Protein AF-A0A7S2WQQ3-F1 (afdb_monomer)

Nearest PDB structures (foldseek):
  1abr-assembly1_B  TM=3.380E-01  e=8.411E-01  unclassified
  1hwo-assembly1_B  TM=2.299E-01  e=4.901E-01  Sambucus ebulus
  5n0c-assembly2_B  TM=2.151E-01  e=8.411E-01  Clostridium tetani

Mean predicted aligned error: 11.72 Å

Solvent-accessible surface area (backbone atoms only — not compa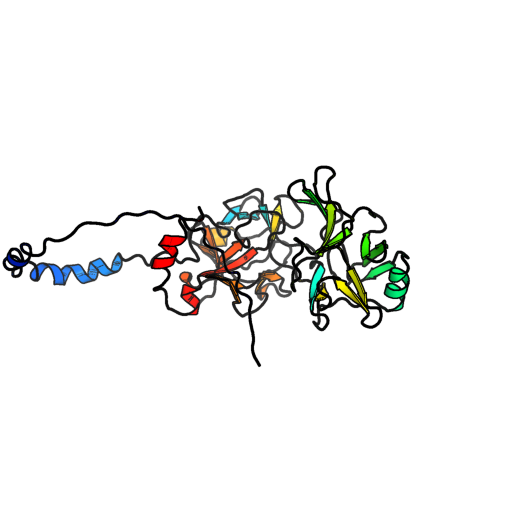rable to full-atom values): 20800 Å² total; per-residue 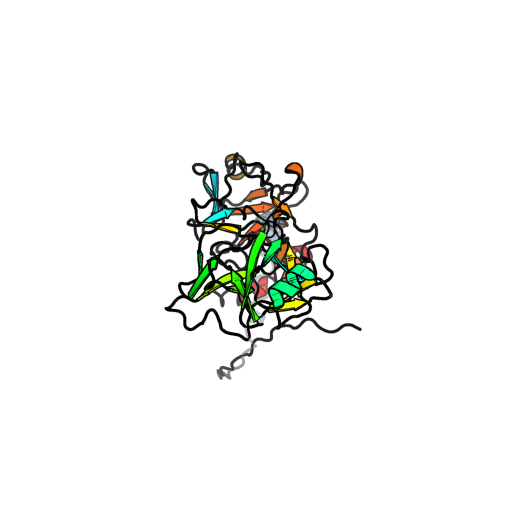(Å²): 137,93,84,81,87,86,75,87,78,80,84,83,80,88,77,90,78,93,81,83,88,88,86,86,85,96,84,69,75,87,74,74,74,83,81,72,69,90,78,56,68,82,63,53,76,75,50,55,77,64,63,66,80,67,67,72,75,77,74,47,77,58,70,54,86,94,53,37,36,36,43,41,78,39,76,88,79,23,35,45,21,40,63,91,47,65,66,29,21,41,18,35,61,95,42,24,30,22,15,31,23,47,69,84,44,93,48,42,51,70,49,57,51,65,58,49,54,42,21,72,75,46,39,72,33,77,39,71,38,34,27,59,62,50,94,56,77,44,76,48,91,77,36,31,38,32,30,52,29,10,24,40,80,87,29,56,39,50,32,22,34,45,93,81,31,33,44,20,39,64,94,45,67,72,29,33,43,28,31,55,94,58,51,93,47,72,74,36,45,39,27,32,33,26,42,33,94,82,26,98,57,62,59,95,50,81,93,48,47,37,31,42,41,77,40,60,86,82,17,35,44,22,40,63,92,46,67,69,32,20,43,15,45,48,65,37,36,39,17,30,22,48,65,93,45,89,40,40,43,38,37,75,68,57,64,41,26,77,71,60,34,74,40,62,45,41,33,74,85,61,56,14,36,21,67,65,48,100,60,75,45,78,58,90,67,32,31,34,29,52,36,15,61,37,99,49,57,87,65,17,37,35,29,25,42,41,92,89,31,34,43,28,48,56,50,98,92,53,62,74,87,72,32,35,25,47,26,33,56,93,52,52,94,48,75,67,37,45,34,27,34,32,21,41,38,48,70,80,74,75,61,58,81,58,56,76,56,50,70,71,58,55,85,74,75,120

Secondary structure (DSSP, 8-state):
--------PPPPPP------------SSGGGSTTSSSSSSHHHHHHHHHHHTS--PPPP-GGG-SSSTT-EEEETTTTEEEETT-TTEEEE--SSPPEEEEETTSTTB----HHHHHHHTTT--EEEET-EES-S--EEETTTEEEE-EE--TT-EEEEEEETTTEEEESTTTT-EEEEGGG--STT-BEEEEEE-TT-SS-SS--SSTT-EEEETTTTEEEETT-TTEEEEE-----EEEETTSTTBPP-S-HHHHHTT--EE-B-TT--BEEESSSSPEEETTEEEE-EEE-SSGGGSPEEEEETTTEEEEP-TTS-GGG--EEEEGGG---TT-BEEEEEETHHHHS--TTHHHHTTTGGG--

Foldseek 3Di:
DDDDDDDDDDDDDDDDDDDDDDDDDPDDPVPPPPPPPPPPVVVPPPCVVVVVVPPDDDAFPLPDPDFQFFWDQDPVQLFIAHPVDRLWTKFKQPAFFKWKDFLPDPFAFFAALVQLVCLQVFHWGKGAQKAFSDPDWDDDPLFKTWTTMHRDRGHIFGWHCPPSFWIAGPVGRQWTWFFVVQDPDTQTGIITMHTHPPHPDGRPDPPTRGGWHQDSVSRFIAHPVCRRITIGTGFMFMWIARPPDPRGFGHPPVVCQVVQHKDFQAGPVGWAKAFPDPDWDDDVQKTWTTIGTDPDSVRHFIWHNPPSTWTWGDDPPDDRSLTFTWGFPVRDPDGGGGTTGMGGNCNVPVNCPCVVVVVVVVVVVD

Radius of gyration: 27.32 Å; Cα contacts (8 Å, |Δi|>4): 737; chains: 1; bounding box: 52×56×95 Å

Structure (mmCIF, N/CA/C/O backbone):
data_AF-A0A7S2WQQ3-F1
#
_entry.id   AF-A0A7S2WQQ3-F1
#
loop_
_atom_site.group_PDB
_atom_site.id
_atom_site.type_symbol
_atom_site.label_atom_id
_atom_site.label_alt_id
_atom_site.label_comp_id
_atom_site.label_asym_id
_atom_site.label_entity_id
_atom_site.label_seq_id
_atom_site.pdbx_PDB_ins_code
_atom_site.Cartn_x
_atom_site.Cartn_y
_atom_site.Cartn_z
_atom_site.occupancy
_atom_site.B_iso_or_equiv
_atom_site.auth_seq_id
_atom_site.auth_comp_id
_atom_site.auth_asym_id
_atom_site.auth_atom_id
_atom_site.pdbx_PDB_model_num
ATOM 1 N N . MET A 1 1 ? -0.313 -34.569 -3.839 1.00 30.14 1 MET A N 1
ATOM 2 C CA . MET A 1 1 ? 0.563 -34.947 -2.707 1.00 30.14 1 MET A CA 1
ATOM 3 C C . MET A 1 1 ? 1.011 -33.659 -2.049 1.00 30.14 1 MET A C 1
ATOM 5 O O . MET A 1 1 ? 1.281 -32.717 -2.781 1.00 30.14 1 MET A O 1
ATOM 9 N N . ALA A 1 2 ? 0.976 -33.588 -0.720 1.00 30.91 2 ALA A N 1
ATOM 10 C CA . ALA A 1 2 ? 1.282 -32.372 0.031 1.00 30.91 2 ALA A CA 1
ATOM 11 C C . ALA A 1 2 ? 2.739 -32.376 0.508 1.00 30.91 2 ALA A C 1
ATOM 13 O O . ALA A 1 2 ? 3.187 -33.406 0.996 1.00 30.91 2 ALA A O 1
ATOM 14 N N . THR A 1 3 ? 3.406 -31.228 0.377 1.00 27.34 3 THR A N 1
ATOM 15 C CA . THR A 1 3 ? 4.680 -30.797 0.994 1.00 27.34 3 THR A CA 1
ATOM 16 C C . THR A 1 3 ? 4.941 -29.373 0.486 1.00 27.34 3 THR A C 1
ATOM 18 O O . THR A 1 3 ? 4.696 -29.122 -0.691 1.00 27.34 3 THR A O 1
ATOM 21 N N . GLU A 1 4 ? 5.457 -28.405 1.234 1.00 25.58 4 GLU A N 1
ATOM 22 C CA . GLU A 1 4 ? 5.664 -28.259 2.681 1.00 25.58 4 GLU A CA 1
ATOM 23 C C . GLU A 1 4 ? 5.873 -26.749 2.918 1.00 25.58 4 GLU A C 1
ATOM 25 O O . GLU A 1 4 ? 6.519 -26.090 2.101 1.00 25.58 4 GLU A O 1
ATOM 30 N N . ILE A 1 5 ? 5.308 -26.170 3.981 1.00 28.22 5 ILE A N 1
ATOM 31 C CA . ILE A 1 5 ? 5.483 -24.735 4.266 1.00 28.22 5 ILE A CA 1
ATOM 32 C C . ILE A 1 5 ? 6.782 -24.569 5.058 1.00 28.22 5 ILE A C 1
ATOM 34 O O . ILE A 1 5 ? 6.904 -25.085 6.167 1.00 28.22 5 ILE A O 1
ATOM 38 N N . GLY A 1 6 ? 7.756 -23.865 4.477 1.00 24.58 6 GLY A N 1
ATOM 39 C CA . GLY A 1 6 ? 9.075 -23.672 5.077 1.00 24.58 6 GLY A CA 1
ATOM 40 C C . GLY A 1 6 ? 9.022 -22.832 6.353 1.00 24.58 6 GLY A C 1
ATOM 41 O O . GLY A 1 6 ? 8.867 -21.614 6.293 1.00 24.58 6 GLY A O 1
ATOM 42 N N . ALA A 1 7 ? 9.198 -23.480 7.504 1.00 24.91 7 ALA A N 1
ATOM 43 C CA . ALA A 1 7 ? 9.446 -22.806 8.772 1.00 24.91 7 ALA A CA 1
ATOM 44 C C . ALA A 1 7 ? 10.895 -22.291 8.836 1.00 24.91 7 ALA A C 1
ATOM 46 O O . ALA A 1 7 ? 11.835 -23.009 8.490 1.00 24.91 7 ALA A O 1
ATOM 47 N N . TYR A 1 8 ? 11.092 -21.069 9.335 1.00 29.25 8 TYR A N 1
ATOM 48 C CA . TYR A 1 8 ? 12.428 -20.550 9.628 1.00 29.25 8 TYR A CA 1
ATOM 49 C C . TYR A 1 8 ? 12.936 -21.113 10.959 1.00 29.25 8 TYR A C 1
ATOM 51 O O . TYR A 1 8 ? 12.463 -20.740 12.030 1.00 29.25 8 TYR A O 1
ATOM 59 N N . THR A 1 9 ? 13.935 -21.992 10.901 1.00 24.41 9 THR A N 1
ATOM 60 C CA . THR A 1 9 ? 14.669 -22.458 12.084 1.00 24.41 9 THR A CA 1
ATOM 61 C C . THR A 1 9 ? 15.697 -21.416 12.524 1.00 24.41 9 THR A C 1
ATOM 63 O O . THR A 1 9 ? 16.664 -21.163 11.803 1.00 24.41 9 THR A O 1
ATOM 66 N N . ALA A 1 10 ? 15.539 -20.858 13.724 1.00 26.78 10 ALA A N 1
ATOM 67 C CA . ALA A 1 10 ? 16.610 -20.113 14.383 1.00 26.78 10 ALA A CA 1
ATOM 68 C C . ALA A 1 10 ? 17.690 -21.079 14.905 1.00 26.78 10 ALA A C 1
ATOM 70 O O . ALA A 1 10 ? 17.377 -22.111 15.500 1.00 26.78 10 ALA A O 1
ATOM 71 N N . VAL A 1 11 ? 18.966 -20.745 14.691 1.00 24.47 11 VAL A N 1
ATOM 72 C CA . VAL A 1 11 ? 20.111 -21.534 15.174 1.00 24.47 11 VAL A CA 1
ATOM 73 C C . VAL A 1 11 ? 20.422 -21.143 16.625 1.00 24.47 11 VAL A C 1
ATOM 75 O O . VAL A 1 11 ? 20.749 -19.979 16.862 1.00 24.47 11 VAL A O 1
ATOM 78 N N . PRO A 1 12 ? 20.366 -22.065 17.606 1.00 28.12 12 PRO A N 1
ATOM 79 C CA . PRO A 1 12 ? 20.754 -21.757 18.975 1.00 28.12 12 PRO A CA 1
ATOM 80 C C . PRO A 1 12 ? 22.281 -21.769 19.131 1.00 28.12 12 PRO A C 1
ATOM 82 O O . PRO A 1 12 ? 22.947 -22.766 18.848 1.00 28.12 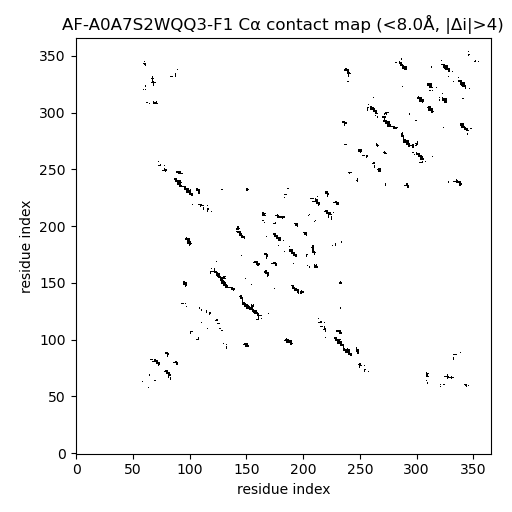12 PRO A O 1
ATOM 85 N N . ILE A 1 13 ? 22.833 -20.669 19.640 1.00 25.80 13 ILE A N 1
ATOM 86 C CA . ILE A 1 13 ? 24.211 -20.610 20.137 1.00 25.80 13 ILE A CA 1
ATOM 87 C C . ILE A 1 13 ? 24.235 -21.271 21.520 1.00 25.80 13 ILE A C 1
ATOM 89 O O . ILE A 1 13 ? 23.504 -20.856 22.418 1.00 25.80 13 ILE A O 1
ATOM 93 N N . GLN A 1 14 ? 25.070 -22.295 21.702 1.00 25.81 14 GLN A N 1
ATOM 94 C CA . GLN A 1 14 ? 25.294 -22.890 23.020 1.00 25.81 14 GLN A CA 1
ATOM 95 C C . GLN A 1 14 ? 26.138 -21.951 23.890 1.00 25.81 14 GLN A C 1
ATOM 97 O O . GLN A 1 14 ? 27.224 -21.535 23.490 1.00 25.81 14 GLN A O 1
ATOM 102 N N . ILE A 1 15 ? 25.663 -21.686 25.105 1.00 28.94 15 ILE A N 1
ATOM 103 C CA . ILE A 1 15 ? 26.485 -21.199 26.214 1.00 28.94 15 ILE A CA 1
ATOM 104 C C . ILE A 1 15 ? 26.361 -22.244 27.321 1.00 28.94 15 ILE A C 1
ATOM 106 O O . ILE A 1 15 ? 25.269 -22.490 27.831 1.00 28.94 15 ILE A O 1
ATOM 110 N N . GLU A 1 16 ? 27.474 -22.894 27.652 1.00 28.56 16 GLU A N 1
ATOM 111 C CA . GLU A 1 16 ? 27.553 -23.819 28.779 1.00 28.56 16 GLU A CA 1
ATOM 112 C C . GLU A 1 16 ? 27.548 -23.043 30.102 1.00 28.56 16 GLU A C 1
ATOM 114 O O . GLU A 1 16 ? 28.264 -22.054 30.262 1.00 28.56 16 GLU A O 1
ATOM 119 N N . SER A 1 17 ? 26.794 -23.534 31.086 1.00 30.52 17 SER A N 1
ATOM 120 C CA . SER A 1 17 ? 27.028 -23.201 32.491 1.00 30.52 17 SER A CA 1
ATOM 121 C C . SER A 1 17 ? 26.824 -24.442 33.358 1.00 30.52 17 SER A C 1
ATOM 123 O O . SER A 1 17 ? 25.691 -24.837 33.643 1.00 30.52 17 SER A O 1
ATOM 125 N N . ASP A 1 18 ? 27.933 -25.049 33.771 1.00 30.41 18 ASP A N 1
ATOM 126 C CA . ASP A 1 18 ? 27.962 -26.103 34.782 1.00 30.41 18 ASP A CA 1
ATOM 127 C C . ASP A 1 18 ? 27.480 -25.583 36.145 1.00 30.41 18 ASP A C 1
ATOM 129 O O . ASP A 1 18 ? 27.965 -24.561 36.633 1.00 30.41 18 ASP A O 1
ATOM 133 N N . ALA A 1 19 ? 26.597 -26.339 36.801 1.00 30.86 19 ALA A N 1
ATOM 134 C CA . ALA A 1 19 ? 26.388 -26.279 38.251 1.00 30.86 19 ALA A CA 1
ATOM 135 C C . ALA A 1 19 ? 25.715 -27.569 38.757 1.00 30.86 19 ALA A C 1
ATOM 137 O O . ALA A 1 19 ? 24.493 -27.667 38.876 1.00 30.86 19 ALA A O 1
ATOM 138 N N . SER A 1 20 ? 26.526 -28.584 39.054 1.00 31.73 20 SER A N 1
ATOM 139 C CA . SER A 1 20 ? 26.100 -29.813 39.731 1.00 31.73 20 SER A CA 1
ATOM 140 C C . SER A 1 20 ? 26.147 -29.675 41.265 1.00 31.73 20 SER A C 1
ATOM 142 O O . SER A 1 20 ? 26.872 -28.838 41.797 1.00 31.73 20 SER A O 1
ATOM 144 N N . HIS A 1 21 ? 25.425 -30.571 41.963 1.00 28.98 21 HIS A N 1
ATOM 145 C CA . HIS A 1 21 ? 25.338 -30.728 43.435 1.00 28.98 21 HIS A CA 1
ATOM 146 C C . HIS A 1 21 ? 24.426 -29.708 44.172 1.00 28.98 21 HIS A C 1
ATOM 148 O O . HIS A 1 21 ? 24.347 -28.549 43.796 1.00 28.98 21 HIS A O 1
ATOM 154 N N . LEU A 1 22 ? 23.666 -30.060 45.228 1.00 30.95 22 LEU A N 1
ATOM 155 C CA . LEU A 1 22 ? 23.774 -31.187 46.180 1.00 30.95 22 LEU A CA 1
ATOM 156 C C . LEU A 1 22 ? 22.399 -31.650 46.744 1.00 30.95 22 LEU A C 1
ATOM 158 O O . LEU A 1 22 ? 21.372 -31.009 46.548 1.00 30.95 22 LEU A O 1
ATOM 162 N N . ILE A 1 23 ? 22.406 -32.772 47.475 1.00 35.62 23 ILE A N 1
ATOM 163 C CA . ILE A 1 23 ? 21.254 -33.562 47.972 1.00 35.62 23 ILE A CA 1
ATOM 164 C C . ILE A 1 23 ? 21.628 -34.251 49.304 1.00 35.62 23 ILE A C 1
ATOM 166 O O . ILE A 1 23 ? 22.811 -34.459 49.552 1.00 35.62 23 ILE A O 1
ATOM 170 N N . GLU A 1 24 ? 20.731 -34.662 50.209 1.00 34.56 24 GLU A N 1
ATOM 171 C CA . GLU A 1 24 ? 19.251 -34.695 50.266 1.00 34.56 24 GLU A CA 1
ATOM 172 C C . GLU A 1 24 ? 18.834 -34.547 51.754 1.00 34.56 24 GLU A C 1
ATOM 174 O O . GLU A 1 24 ? 19.615 -34.959 52.616 1.00 34.56 24 GLU A O 1
ATOM 179 N N . ASN A 1 25 ? 17.632 -34.048 52.104 1.00 33.00 25 ASN A N 1
ATOM 180 C CA . ASN A 1 25 ? 17.098 -34.305 53.459 1.00 33.00 25 ASN A CA 1
ATOM 181 C C . ASN A 1 25 ? 15.557 -34.346 53.604 1.00 33.00 25 ASN A C 1
ATOM 183 O O . ASN A 1 25 ? 14.934 -33.518 54.280 1.00 33.00 25 ASN A O 1
ATOM 187 N N . LYS A 1 26 ? 14.917 -35.390 53.068 1.00 48.00 26 LYS A N 1
ATOM 188 C CA . LYS A 1 26 ? 13.566 -35.811 53.470 1.00 48.00 26 LYS A CA 1
ATOM 189 C C . LYS A 1 26 ? 13.597 -36.642 54.760 1.00 48.00 26 LYS A C 1
ATOM 191 O O . LYS A 1 26 ? 13.801 -37.852 54.680 1.00 48.00 26 LYS A O 1
ATOM 196 N N . LYS A 1 27 ? 13.283 -36.034 55.920 1.00 41.22 27 LYS A N 1
ATOM 197 C CA . LYS A 1 27 ? 12.624 -36.659 57.112 1.00 41.22 27 LYS A CA 1
ATOM 198 C C . LYS A 1 27 ? 12.482 -35.667 58.287 1.00 41.22 27 LYS A C 1
ATOM 200 O O . LYS A 1 27 ? 13.194 -35.758 59.278 1.00 41.22 27 LYS A O 1
ATOM 205 N N . SER A 1 28 ? 11.522 -34.737 58.212 1.00 44.31 28 SER A N 1
ATOM 206 C CA . SER A 1 28 ? 11.105 -33.946 59.397 1.00 44.31 28 SER A CA 1
ATOM 207 C C . SER A 1 28 ? 9.681 -33.368 59.301 1.00 44.31 28 SER A C 1
ATOM 209 O O . SER A 1 28 ? 8.909 -33.427 60.255 1.00 44.31 28 SER A O 1
ATOM 211 N N . VAL A 1 29 ? 9.271 -32.903 58.115 1.00 41.62 29 VAL A N 1
ATOM 212 C CA . VAL A 1 29 ? 8.024 -32.127 57.914 1.00 41.62 29 VAL A CA 1
ATOM 213 C C . VAL A 1 29 ? 6.726 -32.901 58.229 1.00 41.62 29 VAL A C 1
ATOM 215 O O . VAL A 1 29 ? 5.715 -32.306 58.593 1.00 41.62 29 VAL A O 1
ATOM 218 N N . TRP A 1 30 ? 6.736 -34.237 58.168 1.00 37.09 30 TRP A N 1
ATOM 219 C CA . TRP A 1 30 ? 5.520 -35.065 58.272 1.00 37.09 30 TRP A CA 1
ATOM 220 C C . TRP A 1 30 ? 4.887 -35.178 59.674 1.00 37.09 30 TRP A C 1
ATOM 222 O O . TRP A 1 30 ? 3.860 -35.834 59.818 1.00 37.09 30 TRP A O 1
ATOM 232 N N . ARG A 1 31 ? 5.469 -34.564 60.716 1.00 39.44 31 ARG A N 1
ATOM 233 C CA . ARG A 1 31 ? 4.920 -34.599 62.091 1.00 39.44 31 ARG A CA 1
ATOM 234 C C . ARG A 1 31 ? 4.308 -33.287 62.590 1.00 39.44 31 ARG A C 1
ATOM 236 O O . ARG A 1 31 ? 3.720 -33.294 63.665 1.00 39.44 31 ARG A O 1
ATOM 243 N N . LEU A 1 32 ? 4.371 -32.197 61.818 1.00 38.62 32 LEU A N 1
ATOM 244 C CA . LEU A 1 32 ? 3.747 -30.916 62.198 1.00 38.62 32 LEU A CA 1
ATOM 245 C C . LEU A 1 32 ? 2.322 -30.724 61.633 1.00 38.62 32 LEU A C 1
ATOM 247 O O . LEU A 1 32 ? 1.616 -29.805 62.034 1.00 38.62 32 LEU A O 1
ATOM 251 N N . LEU A 1 33 ? 1.886 -31.589 60.712 1.00 38.25 33 LEU A N 1
ATOM 252 C CA . LEU A 1 33 ? 0.685 -31.387 59.884 1.00 38.25 33 LEU A CA 1
ATOM 253 C C . LEU A 1 33 ? -0.623 -31.988 60.447 1.00 38.25 33 LEU A C 1
ATOM 255 O O . LEU A 1 33 ? -1.674 -31.808 59.844 1.00 38.25 33 LEU A O 1
ATOM 259 N N . MET A 1 34 ? -0.592 -32.682 61.593 1.00 43.22 34 MET A N 1
ATOM 260 C CA . MET A 1 34 ? -1.763 -33.407 62.134 1.00 43.22 34 MET A CA 1
ATOM 261 C C . MET A 1 34 ? -2.535 -32.716 63.275 1.00 43.22 34 MET A C 1
ATOM 263 O O . MET A 1 34 ? -3.517 -33.281 63.748 1.00 43.22 34 MET A O 1
ATOM 267 N N . PHE A 1 35 ? -2.165 -31.501 63.700 1.00 41.72 35 PHE A N 1
ATOM 268 C CA . PHE A 1 35 ? -2.822 -30.819 64.837 1.00 41.72 35 PHE A CA 1
ATOM 269 C C . PHE A 1 35 ? -3.527 -29.487 64.505 1.00 41.72 35 PHE A C 1
ATOM 271 O O . PHE A 1 35 ? -3.957 -28.785 65.414 1.00 41.72 35 PHE A O 1
ATOM 278 N N . LEU A 1 36 ? -3.712 -29.150 63.221 1.00 40.25 36 LEU A N 1
ATOM 279 C CA . LEU A 1 36 ? -4.356 -27.895 62.773 1.00 40.25 36 LEU A CA 1
ATOM 280 C C . LEU A 1 36 ? -5.622 -28.086 61.909 1.00 40.25 36 LEU A C 1
ATOM 282 O O . LEU A 1 36 ? -6.055 -27.164 61.226 1.00 40.25 36 LEU A O 1
ATOM 286 N N . ILE A 1 37 ? -6.240 -29.271 61.932 1.00 46.25 37 ILE A N 1
ATOM 287 C CA . ILE A 1 37 ? -7.317 -29.634 60.987 1.00 46.25 37 ILE A CA 1
ATOM 288 C C . ILE A 1 37 ? -8.768 -29.373 61.478 1.00 46.25 37 ILE A C 1
ATOM 290 O O . ILE A 1 37 ? -9.597 -29.047 60.630 1.00 46.25 37 ILE A O 1
ATOM 294 N N . PRO A 1 38 ? -9.133 -29.400 62.782 1.00 39.19 38 PRO A N 1
ATOM 295 C CA . PRO A 1 38 ? -10.532 -29.159 63.184 1.00 39.19 38 PRO A CA 1
ATOM 296 C C . PRO A 1 38 ? -11.016 -27.696 63.112 1.00 39.19 38 PRO A C 1
ATOM 298 O O . PRO A 1 38 ? -12.219 -27.461 63.165 1.00 39.19 38 PRO A O 1
ATOM 301 N N . GLY A 1 39 ? -10.113 -26.708 63.044 1.00 40.66 39 GLY A N 1
ATOM 302 C CA . GLY A 1 39 ? -10.452 -25.290 63.273 1.00 40.66 39 GLY A CA 1
ATOM 303 C C . GLY A 1 39 ? -10.716 -24.423 62.033 1.00 40.66 39 GLY A C 1
ATOM 304 O O . GLY A 1 39 ? -11.210 -23.310 62.177 1.00 40.66 39 GLY A O 1
ATOM 305 N N . ILE A 1 40 ? -10.379 -24.891 60.826 1.00 44.31 40 ILE A N 1
ATOM 306 C CA . ILE A 1 40 ? -10.360 -24.053 59.602 1.00 44.31 40 ILE A CA 1
ATOM 307 C C . ILE A 1 40 ? -11.597 -24.274 58.703 1.00 44.31 40 ILE A C 1
ATOM 309 O O . ILE A 1 40 ? -11.905 -23.450 57.839 1.00 44.31 40 ILE A O 1
ATOM 313 N N . ILE A 1 41 ? -12.360 -25.345 58.940 1.00 43.72 41 ILE A N 1
ATOM 314 C CA . ILE A 1 41 ? -13.475 -25.774 58.075 1.00 43.72 41 ILE A CA 1
ATOM 315 C C . ILE A 1 41 ? -14.699 -24.837 58.175 1.00 43.72 41 ILE A C 1
ATOM 317 O O . ILE A 1 41 ? -15.438 -24.680 57.207 1.00 43.72 41 ILE A O 1
ATOM 321 N N . THR A 1 42 ? -14.907 -24.153 59.305 1.00 41.59 42 THR A N 1
ATOM 322 C CA . THR A 1 42 ? -16.095 -23.302 59.517 1.00 41.59 42 THR A CA 1
ATOM 323 C C . THR A 1 42 ? -16.001 -21.904 58.898 1.00 41.59 42 THR A C 1
ATOM 325 O O . THR A 1 42 ? -17.030 -21.259 58.725 1.00 41.59 42 THR A O 1
ATOM 328 N N . ILE A 1 43 ? -14.802 -21.424 58.543 1.00 42.72 43 ILE A N 1
ATOM 329 C CA . ILE A 1 43 ? -14.611 -20.096 57.918 1.00 42.72 43 ILE A CA 1
ATOM 330 C C . ILE A 1 43 ? -14.612 -20.192 56.381 1.00 42.72 43 ILE A C 1
ATOM 332 O O . ILE A 1 43 ? -14.975 -19.238 55.695 1.00 42.72 43 ILE A O 1
ATOM 336 N N . THR A 1 44 ? -14.272 -21.353 55.813 1.00 43.12 44 THR A N 1
ATOM 337 C CA . THR A 1 44 ? -14.116 -21.508 54.356 1.00 43.12 44 THR A CA 1
ATOM 338 C C . THR A 1 44 ? -15.436 -21.427 53.583 1.00 43.12 44 THR A C 1
ATOM 340 O O . THR A 1 44 ? -15.443 -20.951 52.454 1.00 43.12 44 THR A O 1
ATOM 343 N N . VAL A 1 45 ? -16.567 -21.839 54.167 1.00 44.78 45 VAL A N 1
ATOM 344 C CA . VAL A 1 45 ? -17.836 -21.985 53.420 1.00 44.78 45 VAL A CA 1
ATOM 345 C C . VAL A 1 45 ? -18.538 -20.646 53.126 1.00 44.78 45 VAL A C 1
ATOM 347 O O . VAL A 1 45 ? -19.277 -20.555 52.151 1.00 44.78 45 VAL A O 1
ATOM 350 N N . VAL A 1 46 ? -18.283 -19.586 53.905 1.00 43.47 46 VAL A N 1
ATOM 351 C CA . VAL A 1 46 ? -18.967 -18.281 53.739 1.00 43.47 46 VAL A CA 1
ATOM 352 C C . VAL A 1 46 ? -18.182 -17.300 52.850 1.00 43.47 46 VAL A C 1
ATOM 354 O O . VAL A 1 46 ? -18.780 -16.421 52.235 1.00 43.47 46 VAL A O 1
ATOM 357 N N . ALA A 1 47 ? -16.860 -17.459 52.714 1.00 40.62 47 ALA A N 1
ATOM 358 C CA . ALA A 1 47 ? -16.012 -16.540 51.938 1.00 40.62 47 ALA A CA 1
ATOM 359 C C . ALA A 1 47 ? -15.862 -16.902 50.442 1.00 40.62 47 ALA A C 1
ATOM 361 O O . ALA A 1 47 ? -15.544 -16.039 49.623 1.00 40.62 47 ALA A O 1
ATOM 362 N N . ILE A 1 48 ? -16.100 -18.163 50.060 1.00 44.44 48 ILE A N 1
ATOM 363 C CA . ILE A 1 48 ? -15.896 -18.649 48.681 1.00 44.44 48 ILE A CA 1
ATOM 364 C C . ILE A 1 48 ? -16.781 -17.952 47.618 1.00 44.44 48 ILE A C 1
ATOM 366 O O . ILE A 1 48 ? -16.265 -17.723 46.522 1.00 44.44 48 ILE A O 1
ATOM 370 N N . PRO A 1 49 ? -18.046 -17.550 47.879 1.00 41.91 49 PRO A N 1
ATOM 371 C CA . PRO A 1 49 ? -18.840 -16.812 46.890 1.00 41.91 49 PRO A CA 1
ATOM 372 C C . PRO A 1 49 ? -18.257 -15.434 46.541 1.00 41.91 49 PRO A C 1
ATOM 374 O O . PRO A 1 49 ? -18.342 -15.013 45.392 1.00 41.91 49 PRO A O 1
ATOM 377 N N . PHE A 1 50 ? -17.629 -14.752 47.506 1.00 41.09 50 PHE A N 1
ATOM 378 C CA . PHE A 1 50 ? -17.074 -13.406 47.314 1.00 41.09 50 PHE A CA 1
ATOM 379 C C . PHE A 1 50 ? -15.686 -13.406 46.660 1.00 41.09 50 PHE A C 1
ATOM 381 O O . PHE A 1 50 ? -15.367 -12.500 45.895 1.00 41.09 50 PHE A O 1
ATOM 388 N N . LEU A 1 51 ? -14.872 -14.443 46.880 1.00 39.69 51 LEU A N 1
ATOM 389 C CA . LEU A 1 51 ? -13.535 -14.543 46.275 1.00 39.69 51 LEU A CA 1
ATOM 390 C C . LEU A 1 51 ? -13.539 -14.907 44.778 1.00 39.69 51 LEU A C 1
ATOM 392 O O . LEU A 1 51 ? -12.500 -14.803 44.131 1.00 39.69 51 LEU A O 1
ATOM 396 N N . ARG A 1 52 ? -14.687 -15.286 44.197 1.00 38.75 52 ARG A N 1
ATOM 397 C CA . ARG A 1 52 ? -14.817 -15.520 42.745 1.00 38.75 52 ARG A CA 1
ATOM 398 C C . ARG A 1 52 ? -15.106 -14.266 41.913 1.00 38.75 52 ARG A C 1
ATOM 400 O O . ARG A 1 52 ? -14.952 -14.336 40.702 1.00 38.75 52 ARG A O 1
ATOM 407 N N . GLN A 1 53 ? -15.464 -13.134 42.525 1.00 37.59 53 GLN A N 1
ATOM 408 C CA . GLN A 1 53 ? -15.656 -11.860 41.807 1.00 37.59 53 GLN A CA 1
ATOM 409 C C . GLN A 1 53 ? -14.357 -11.049 41.620 1.00 37.59 53 GLN A C 1
ATOM 411 O O . GLN A 1 53 ? -14.390 -9.996 40.995 1.00 37.59 53 GLN A O 1
ATOM 416 N N . GLY A 1 54 ? -13.222 -11.522 42.154 1.00 34.81 54 GLY A N 1
ATOM 417 C CA . GLY A 1 54 ? -11.927 -10.825 42.106 1.00 34.81 54 GLY A CA 1
ATOM 418 C C . GLY A 1 54 ? -10.860 -11.468 41.215 1.00 34.81 54 GLY A C 1
ATOM 419 O O . GLY A 1 54 ? -9.742 -10.963 41.156 1.00 34.81 54 GLY A O 1
ATOM 420 N N . LEU A 1 55 ? -11.167 -12.575 40.530 1.00 37.91 55 LEU A N 1
ATOM 421 C CA . LEU A 1 55 ? -10.293 -13.100 39.481 1.00 37.91 55 LEU A CA 1
ATOM 422 C C . LEU A 1 55 ? -10.560 -12.308 38.202 1.00 37.91 55 LEU A C 1
ATOM 424 O O . LEU A 1 55 ? -11.373 -12.716 37.378 1.00 37.91 55 LEU A O 1
ATOM 428 N N . SER A 1 56 ? -9.874 -11.170 38.069 1.00 42.34 56 SER A N 1
ATOM 429 C CA . SER A 1 56 ? -9.707 -10.499 36.779 1.00 42.34 56 SER A CA 1
ATOM 430 C C . SER A 1 56 ? -9.296 -11.549 35.752 1.00 42.34 56 SER A C 1
ATOM 432 O O . SER A 1 56 ? -8.272 -12.216 35.939 1.00 42.34 56 SER A O 1
ATOM 434 N N . GLU A 1 57 ? -10.076 -11.702 34.678 1.00 50.69 57 GLU A N 1
ATOM 435 C CA . GLU A 1 57 ? -9.585 -12.411 33.498 1.00 50.69 57 GLU A CA 1
ATOM 436 C C . GLU A 1 57 ? -8.256 -11.746 33.109 1.00 50.69 57 GLU A C 1
ATOM 438 O O . GLU A 1 57 ? -8.120 -10.520 33.198 1.00 50.69 57 GLU A O 1
ATOM 443 N N . SER A 1 58 ? -7.229 -12.542 32.791 1.00 49.34 58 SER A N 1
ATOM 444 C CA . SER A 1 58 ? -5.968 -11.955 32.331 1.00 49.34 58 SER A CA 1
ATOM 445 C C . SER A 1 58 ? -6.260 -11.127 31.081 1.00 49.34 58 SER A C 1
ATOM 447 O O . SER A 1 58 ? -6.976 -11.637 30.217 1.00 49.34 58 SER A O 1
ATOM 449 N N . PRO A 1 59 ? -5.737 -9.889 30.969 1.00 54.25 59 PRO A N 1
ATOM 450 C CA . PRO A 1 59 ? -6.008 -9.060 29.807 1.00 54.25 59 PRO A CA 1
ATOM 451 C C . PRO A 1 59 ? -5.605 -9.819 28.549 1.00 54.25 59 PRO A C 1
ATOM 453 O O . PRO A 1 59 ? -4.525 -10.422 28.494 1.00 54.25 59 PRO A O 1
ATOM 456 N N . SER A 1 60 ? -6.530 -9.808 27.591 1.00 66.88 60 SER A N 1
ATOM 457 C CA . SER A 1 60 ? -6.396 -10.406 26.269 1.00 66.88 60 SER A CA 1
ATOM 458 C C . SER A 1 60 ? -5.036 -10.067 25.671 1.00 66.88 60 SER A C 1
ATOM 460 O O . SER A 1 60 ? -4.641 -8.905 25.706 1.00 66.88 60 SER A O 1
ATOM 462 N N . VAL A 1 61 ? -4.352 -11.019 25.029 1.00 73.00 61 VAL A N 1
ATOM 463 C CA . VAL A 1 61 ? -3.138 -10.704 24.247 1.00 73.00 61 VAL A CA 1
ATOM 464 C C . VAL A 1 61 ? -3.413 -9.629 23.177 1.00 73.00 61 VAL A C 1
ATOM 466 O O . VAL A 1 61 ? -2.500 -8.893 22.803 1.00 73.00 61 VAL A O 1
ATOM 469 N N . THR A 1 62 ? -4.670 -9.475 22.736 1.00 79.44 62 THR A N 1
ATOM 470 C CA . THR A 1 62 ? -5.159 -8.381 21.874 1.00 79.44 62 THR A CA 1
ATOM 471 C C . THR A 1 62 ? -5.040 -6.993 22.518 1.00 79.44 62 THR A C 1
ATOM 473 O O . THR A 1 62 ? -4.723 -6.041 21.812 1.00 79.44 62 THR A O 1
ATOM 476 N N . LEU A 1 63 ? -5.275 -6.887 23.829 1.00 80.88 63 LEU A N 1
ATOM 477 C CA . LEU A 1 63 ? -5.387 -5.647 24.611 1.00 80.88 63 LEU A CA 1
ATOM 478 C C . LEU A 1 63 ? -4.178 -5.485 25.552 1.00 80.88 63 LEU A C 1
ATOM 480 O O . LEU A 1 63 ? -4.313 -5.241 26.747 1.00 80.88 63 LEU A O 1
ATOM 484 N N . LEU A 1 64 ? -2.975 -5.703 25.014 1.00 77.06 64 LEU A N 1
ATOM 485 C CA . LEU A 1 64 ? -1.723 -5.404 25.711 1.00 77.06 64 LEU A CA 1
ATOM 486 C C . LEU A 1 64 ? -1.149 -4.090 25.170 1.00 77.06 64 LEU A C 1
ATOM 488 O O . LEU A 1 64 ? -0.851 -3.993 23.975 1.00 77.06 64 LEU A O 1
ATOM 492 N N . ASP A 1 65 ? -0.987 -3.115 26.058 1.00 74.94 65 ASP A N 1
ATOM 493 C CA . ASP A 1 65 ? -0.374 -1.814 25.773 1.00 74.94 65 ASP A CA 1
ATOM 494 C C . ASP A 1 65 ? 1.077 -1.945 25.265 1.00 74.94 65 ASP A C 1
ATOM 496 O O . ASP A 1 65 ? 1.749 -2.954 25.499 1.00 74.94 65 ASP A O 1
ATOM 500 N N . GLY A 1 66 ? 1.590 -0.890 24.626 1.00 69.31 66 GLY A N 1
ATOM 501 C CA . GLY A 1 66 ? 2.994 -0.759 24.219 1.00 69.31 66 GLY A CA 1
ATOM 502 C C . GLY A 1 66 ? 3.293 -1.240 22.796 1.00 69.31 66 GLY A C 1
ATOM 503 O O . GLY A 1 66 ? 4.448 -1.503 22.468 1.00 69.31 66 GLY A O 1
ATOM 504 N N . GLY A 1 67 ? 2.268 -1.378 21.950 1.00 80.69 67 GLY A N 1
ATOM 505 C CA . GLY A 1 67 ? 2.380 -1.959 20.607 1.00 80.69 67 GLY A CA 1
ATOM 506 C C . GLY A 1 67 ? 1.874 -1.052 19.483 1.00 80.69 67 GLY A C 1
ATOM 507 O O . GLY A 1 67 ? 1.712 0.160 19.628 1.00 80.69 67 GLY A O 1
ATOM 508 N N . GLY A 1 68 ? 1.571 -1.655 18.333 1.00 88.62 68 GLY A N 1
ATOM 509 C CA . GLY A 1 68 ? 0.967 -0.971 17.182 1.00 88.62 68 GLY A CA 1
ATOM 510 C C . GLY A 1 68 ? -0.530 -0.662 17.320 1.00 88.62 68 GLY A C 1
ATOM 511 O O . GLY A 1 68 ? -1.136 -0.186 16.364 1.00 88.62 68 GLY A O 1
ATOM 512 N N . ARG A 1 69 ? -1.120 -0.937 18.489 1.00 93.44 69 ARG A N 1
ATOM 513 C CA . ARG A 1 69 ? -2.572 -0.942 18.756 1.00 93.44 69 ARG A CA 1
ATOM 514 C C . ARG A 1 69 ? -3.046 0.207 19.637 1.00 93.44 69 ARG A C 1
ATOM 516 O O . ARG A 1 69 ? -4.238 0.315 19.907 1.00 93.44 69 ARG A O 1
ATOM 523 N N . ASP A 1 70 ? -2.106 1.023 20.097 1.00 94.69 70 ASP A N 1
ATOM 524 C CA . ASP A 1 70 ? -2.355 2.122 21.014 1.00 94.69 70 ASP A CA 1
ATOM 525 C C . ASP A 1 70 ? -2.709 3.370 20.196 1.00 94.69 70 ASP A C 1
ATOM 527 O O . ASP A 1 70 ? -1.848 3.911 19.495 1.00 94.69 70 ASP A O 1
ATOM 531 N N . TRP A 1 71 ? -3.952 3.848 20.272 1.00 97.12 71 TRP A N 1
ATOM 532 C CA . TRP A 1 71 ? -4.451 4.969 19.464 1.00 97.12 71 TRP A CA 1
ATOM 533 C C . TRP A 1 71 ? -4.840 6.177 20.320 1.00 97.12 71 TRP A C 1
ATOM 535 O O . TRP A 1 71 ? -5.351 6.034 21.424 1.00 97.12 71 TRP A O 1
ATOM 545 N N . ILE A 1 72 ? -4.617 7.383 19.800 1.00 96.69 72 ILE A N 1
ATOM 546 C CA . ILE A 1 72 ? -5.141 8.641 20.338 1.00 96.69 72 ILE A CA 1
ATOM 547 C C . ILE A 1 72 ? -6.104 9.273 19.332 1.00 96.69 72 ILE A C 1
ATOM 549 O O . ILE A 1 72 ? -5.872 9.238 18.120 1.00 96.69 72 ILE A O 1
ATOM 553 N N . LEU A 1 73 ? -7.184 9.850 19.858 1.00 97.88 73 LEU A N 1
ATOM 554 C CA . LEU A 1 73 ? -8.234 10.522 19.099 1.00 97.88 73 LEU A CA 1
ATOM 555 C C . LEU A 1 73 ? -8.093 12.038 19.272 1.00 97.88 73 LEU A C 1
ATOM 557 O O . LEU A 1 73 ? -8.251 12.566 20.372 1.00 97.88 73 LEU A O 1
ATOM 561 N N . ASP A 1 74 ? -7.782 12.736 18.185 1.00 96.62 74 ASP A N 1
ATOM 562 C CA . ASP A 1 74 ? -7.587 14.183 18.155 1.00 96.62 74 ASP A CA 1
ATOM 563 C C . ASP A 1 74 ? -8.848 14.859 17.607 1.00 96.62 74 ASP A C 1
ATOM 565 O O . ASP A 1 74 ? -9.027 15.002 16.397 1.00 96.62 74 ASP A O 1
ATOM 569 N N . GLN A 1 75 ? -9.751 15.263 18.504 1.00 95.44 75 GLN A N 1
ATOM 570 C CA . GLN A 1 75 ? -11.018 15.905 18.129 1.00 95.44 75 GLN A CA 1
ATOM 571 C C . GLN A 1 75 ? -10.840 17.273 17.454 1.00 95.44 75 GLN A C 1
ATOM 573 O O . GLN A 1 75 ? -11.747 17.719 16.757 1.00 95.44 75 GLN A O 1
ATOM 578 N N . ASN A 1 76 ? -9.708 17.955 17.670 1.00 94.38 76 ASN A N 1
ATOM 579 C CA . ASN A 1 76 ? -9.479 19.294 17.123 1.00 94.38 76 ASN A CA 1
ATOM 580 C C . ASN A 1 76 ? -9.021 19.222 15.663 1.00 94.38 76 ASN A C 1
ATOM 582 O O . ASN A 1 76 ? -9.444 20.033 14.841 1.00 94.38 76 ASN A O 1
ATOM 586 N N . GLU A 1 77 ? -8.160 18.252 15.342 1.00 95.81 77 GLU A N 1
ATOM 587 C CA . GLU A 1 77 ? -7.677 18.023 13.974 1.00 95.81 77 GLU A CA 1
ATOM 588 C C . GLU A 1 77 ? -8.555 17.027 13.187 1.00 95.81 77 GLU A C 1
ATOM 590 O O . GLU A 1 77 ? -8.468 16.969 11.956 1.00 95.81 77 GLU A O 1
ATOM 595 N N . GLY A 1 78 ? -9.419 16.276 13.882 1.00 97.56 78 GLY A N 1
ATOM 596 C CA . GLY A 1 78 ? -10.257 15.211 13.326 1.00 97.56 78 GLY A CA 1
ATOM 597 C C . GLY A 1 78 ? -9.475 13.927 13.039 1.00 97.56 78 GLY A C 1
ATOM 598 O O . GLY A 1 78 ? -9.814 13.217 12.097 1.00 97.56 78 GLY A O 1
ATOM 599 N N . LEU A 1 79 ? -8.400 13.649 13.786 1.00 98.12 79 LEU A N 1
ATOM 600 C CA . LEU A 1 79 ? -7.424 12.604 13.453 1.00 98.12 79 LEU A CA 1
ATOM 601 C C . LEU A 1 79 ? -7.446 11.416 14.416 1.00 98.12 79 LEU A C 1
ATOM 603 O O . LEU A 1 79 ? -7.699 11.547 15.612 1.00 98.12 79 LEU A O 1
ATOM 607 N N . ILE A 1 80 ? -7.070 10.257 13.881 1.00 98.31 80 ILE A N 1
ATOM 608 C CA . ILE A 1 80 ? -6.708 9.058 14.639 1.00 98.31 80 ILE A CA 1
ATOM 609 C C . ILE A 1 80 ? -5.196 8.867 14.468 1.00 98.31 80 ILE A C 1
ATOM 611 O O . ILE A 1 80 ? -4.722 8.812 13.336 1.00 98.31 80 ILE A O 1
ATOM 615 N N . SER A 1 81 ? -4.430 8.772 15.555 1.00 97.75 81 SER A N 1
ATOM 616 C CA . SER A 1 81 ? -2.959 8.645 15.520 1.00 97.75 81 SER A CA 1
ATOM 617 C C . SER A 1 81 ? -2.460 7.525 16.433 1.00 97.75 81 SER A C 1
ATOM 619 O O . SER A 1 81 ? -3.087 7.285 17.462 1.00 97.75 81 SER A O 1
ATOM 621 N N . PRO A 1 82 ? -1.320 6.874 16.145 1.00 96.75 82 PRO A N 1
ATOM 622 C CA . PRO A 1 82 ? -0.670 5.994 17.114 1.00 96.75 82 PRO A CA 1
ATOM 623 C C . PRO A 1 82 ? -0.186 6.795 18.333 1.00 96.75 82 PRO A C 1
ATOM 625 O O . PRO A 1 82 ? 0.471 7.824 18.167 1.00 96.75 82 PRO A O 1
ATOM 628 N N . LYS A 1 83 ? -0.433 6.320 19.561 1.00 94.81 83 LYS A N 1
ATOM 629 C CA . LYS A 1 83 ? 0.099 6.950 20.789 1.00 94.81 83 LYS A CA 1
ATOM 630 C C . LYS A 1 83 ? 1.627 6.979 20.795 1.00 94.81 83 LYS A C 1
ATOM 632 O O . LYS A 1 83 ? 2.227 7.966 21.211 1.00 94.81 83 LYS A O 1
ATOM 637 N N . ASN A 1 84 ? 2.240 5.906 20.297 1.00 90.25 84 ASN A N 1
ATOM 638 C CA . ASN A 1 84 ? 3.688 5.700 20.328 1.00 90.25 84 ASN A CA 1
ATOM 639 C C . ASN A 1 84 ? 4.446 6.515 19.259 1.00 90.25 84 ASN A C 1
ATOM 641 O O . ASN A 1 84 ? 5.665 6.635 19.345 1.00 90.25 84 ASN A O 1
ATOM 645 N N . ASN A 1 85 ? 3.749 7.105 18.276 1.00 94.31 85 ASN A N 1
ATOM 646 C CA . ASN A 1 85 ? 4.305 8.141 17.402 1.00 94.31 85 ASN A CA 1
ATOM 647 C C . ASN A 1 85 ? 3.190 9.005 16.777 1.00 94.31 85 ASN A C 1
ATOM 649 O O . ASN A 1 85 ? 2.591 8.639 15.763 1.00 94.31 85 ASN A O 1
ATOM 653 N N . THR A 1 86 ? 2.954 10.183 17.358 1.00 95.31 86 THR A N 1
ATOM 654 C CA . THR A 1 86 ? 1.916 11.125 16.912 1.00 95.31 86 THR A CA 1
ATOM 655 C C . THR A 1 86 ? 2.303 11.965 15.691 1.00 95.31 86 THR A C 1
ATOM 657 O O . THR A 1 86 ? 1.445 12.681 15.175 1.00 95.31 86 THR A O 1
ATOM 660 N N . GLU A 1 87 ? 3.533 11.855 15.162 1.00 96.06 87 GLU A N 1
ATOM 661 C CA . GLU A 1 87 ? 3.869 12.430 13.846 1.00 96.06 87 GLU A CA 1
ATOM 662 C C . GLU A 1 87 ? 3.097 11.749 12.707 1.00 96.06 87 GLU A C 1
ATOM 664 O O . GLU A 1 87 ? 2.966 12.323 11.624 1.00 96.06 87 GLU A O 1
ATOM 669 N N . PHE A 1 88 ? 2.563 10.547 12.949 1.00 97.44 88 PHE A N 1
ATOM 670 C CA . PHE A 1 88 ? 1.707 9.820 12.022 1.00 97.44 88 PHE A CA 1
ATOM 671 C C . PHE A 1 88 ? 0.223 9.925 12.394 1.00 97.44 88 PHE A C 1
ATOM 673 O O . PHE A 1 88 ? -0.165 10.070 13.556 1.00 97.44 88 PHE A O 1
ATOM 680 N N . ALA A 1 89 ? -0.627 9.811 11.382 1.00 98.19 89 ALA A N 1
ATOM 681 C CA . ALA A 1 89 ? -2.067 9.655 11.505 1.00 98.19 89 ALA A CA 1
ATOM 682 C C . ALA A 1 89 ? -2.555 8.548 10.561 1.00 98.19 89 ALA A C 1
ATOM 684 O O . ALA A 1 89 ? -1.870 8.171 9.607 1.00 98.19 89 ALA A O 1
ATOM 685 N N . LEU A 1 90 ? -3.733 8.013 10.859 1.00 98.19 90 LEU A N 1
ATOM 686 C CA . LEU A 1 90 ? -4.415 7.024 10.043 1.00 98.19 90 LEU A CA 1
ATOM 687 C C . LEU A 1 90 ? -4.834 7.650 8.706 1.00 98.19 90 LEU A C 1
ATOM 689 O O . LEU A 1 90 ? -5.320 8.782 8.655 1.00 98.19 90 LEU A O 1
ATOM 693 N N . GLY A 1 91 ? -4.648 6.908 7.624 1.00 97.94 91 GLY A N 1
ATOM 694 C CA . GLY A 1 91 ? -4.948 7.367 6.277 1.00 97.94 91 GLY A CA 1
ATOM 695 C C . GLY A 1 91 ? -4.985 6.226 5.271 1.00 97.94 91 GLY A C 1
ATOM 696 O O . GLY A 1 91 ? -4.975 5.056 5.659 1.00 97.94 91 GLY A O 1
ATOM 697 N N . ALA A 1 92 ? -5.007 6.575 3.992 1.00 97.00 92 ALA A N 1
ATOM 698 C CA . ALA A 1 92 ? -4.833 5.651 2.877 1.00 97.00 92 ALA A CA 1
ATOM 699 C C . ALA A 1 92 ? -4.227 6.388 1.670 1.00 97.00 92 ALA A C 1
ATOM 701 O O . ALA A 1 92 ? -4.266 7.620 1.597 1.00 97.00 92 ALA A O 1
ATOM 702 N N . LEU A 1 93 ? -3.704 5.621 0.712 1.00 95.00 93 LEU A N 1
ATOM 703 C CA . LEU A 1 93 ? -3.352 6.131 -0.614 1.00 95.00 93 LEU A CA 1
ATOM 704 C C . LEU A 1 93 ? -4.611 6.592 -1.368 1.00 95.00 93 LEU A C 1
ATOM 706 O O . LEU A 1 93 ? -5.665 5.964 -1.250 1.00 95.00 93 LEU A O 1
ATOM 710 N N . GLU A 1 94 ? -4.482 7.648 -2.171 1.00 92.00 94 GLU A N 1
ATOM 711 C CA . GLU A 1 94 ? -5.515 8.156 -3.084 1.00 92.00 94 GLU A CA 1
ATOM 712 C C . GLU A 1 94 ? -5.828 7.127 -4.184 1.00 92.00 94 GLU A C 1
ATOM 714 O O . GLU A 1 94 ? -6.971 7.019 -4.632 1.00 92.00 94 GLU A O 1
ATOM 719 N N . PHE A 1 95 ? -4.853 6.294 -4.569 1.00 93.56 95 PHE A N 1
ATOM 720 C CA . PHE A 1 95 ? -5.027 5.252 -5.580 1.00 93.56 95 PHE A CA 1
ATOM 721 C C . PHE A 1 95 ? -4.575 3.860 -5.093 1.00 93.56 95 PHE A C 1
ATOM 723 O O . PHE A 1 95 ? -3.662 3.737 -4.274 1.00 93.56 95 PHE A O 1
ATOM 730 N N . PRO A 1 96 ? -5.161 2.763 -5.616 1.00 94.94 96 PRO A N 1
ATOM 731 C CA . PRO A 1 96 ? -4.659 1.415 -5.353 1.00 94.94 96 PRO A CA 1
ATOM 732 C C . PRO A 1 96 ? -3.186 1.282 -5.788 1.00 94.94 96 PRO A C 1
ATOM 734 O O . PRO A 1 96 ? -2.865 1.692 -6.907 1.00 94.94 96 PRO A O 1
ATOM 737 N N . PRO A 1 97 ? -2.288 0.711 -4.965 1.00 96.94 97 PRO A N 1
ATOM 738 C CA . PRO A 1 97 ? -0.860 0.634 -5.277 1.00 96.94 97 PRO A CA 1
ATOM 739 C C . PRO A 1 97 ? -0.552 -0.416 -6.352 1.00 96.94 97 PRO A C 1
ATOM 741 O O . PRO A 1 97 ? -1.261 -1.418 -6.473 1.00 96.94 97 PRO A O 1
ATOM 744 N N . LEU A 1 98 ? 0.564 -0.260 -7.072 1.00 98.38 98 LEU A N 1
ATOM 745 C CA . LEU A 1 98 ? 1.104 -1.345 -7.898 1.00 98.38 98 LEU A CA 1
ATOM 746 C C . LEU A 1 98 ? 1.682 -2.446 -6.998 1.00 98.38 98 LEU A C 1
ATOM 748 O O . LEU A 1 98 ? 2.461 -2.169 -6.081 1.00 98.38 98 LEU A O 1
ATOM 752 N N . ILE A 1 99 ? 1.337 -3.702 -7.274 1.00 98.19 99 ILE A N 1
ATOM 753 C CA . ILE A 1 99 ? 1.791 -4.860 -6.492 1.00 98.19 99 ILE A CA 1
ATOM 754 C C . ILE A 1 99 ? 2.338 -5.978 -7.380 1.00 98.19 99 ILE A C 1
ATOM 756 O O . ILE A 1 99 ? 2.133 -5.998 -8.593 1.00 98.19 99 ILE A O 1
ATOM 760 N N . LEU A 1 100 ? 2.980 -6.963 -6.755 1.00 98.62 100 LEU A N 1
ATOM 761 C CA . LEU A 1 100 ? 3.110 -8.300 -7.328 1.00 98.62 100 LEU A CA 1
ATOM 762 C C . LEU A 1 100 ? 1.810 -9.094 -7.139 1.00 98.62 100 LEU A C 1
ATOM 764 O O . LEU A 1 100 ? 1.208 -9.066 -6.066 1.00 98.62 100 LEU A O 1
ATOM 768 N N . THR A 1 101 ? 1.411 -9.859 -8.149 1.00 98.38 101 THR A N 1
ATOM 769 C CA . THR A 1 101 ? 0.307 -10.829 -8.085 1.00 98.38 101 THR A CA 1
ATOM 770 C C . THR A 1 101 ? 0.654 -12.106 -8.857 1.00 98.38 101 THR A C 1
ATOM 772 O O . THR A 1 101 ? 1.697 -12.170 -9.509 1.00 98.38 101 THR A O 1
ATOM 775 N N . GLU A 1 102 ? -0.179 -13.140 -8.766 1.00 98.12 102 GLU A N 1
ATOM 776 C CA . GLU A 1 102 ? -0.032 -14.379 -9.546 1.00 98.12 102 GLU A CA 1
ATOM 777 C C . GLU A 1 102 ? -0.422 -14.131 -11.020 1.00 98.12 102 GLU A C 1
ATOM 779 O O . GLU A 1 102 ? -1.306 -13.325 -11.309 1.00 98.12 102 GLU A O 1
ATOM 784 N N . ARG A 1 103 ? 0.258 -14.771 -11.984 1.00 95.38 103 ARG A N 1
ATOM 785 C CA . ARG A 1 103 ? 0.124 -14.459 -13.435 1.00 95.38 103 ARG A CA 1
ATOM 786 C C . ARG A 1 103 ? -1.288 -14.650 -14.006 1.00 95.38 103 ARG A C 1
ATOM 788 O O . ARG A 1 103 ? -1.628 -14.061 -15.035 1.00 95.38 103 ARG A O 1
ATOM 795 N N . ASP A 1 104 ? -2.058 -15.526 -13.382 1.00 94.75 104 ASP A N 1
ATOM 796 C CA . ASP A 1 104 ? -3.419 -15.928 -13.720 1.00 94.75 104 ASP A CA 1
ATOM 797 C C . ASP A 1 104 ? -4.483 -15.301 -12.802 1.00 94.75 104 ASP A C 1
ATOM 799 O O . ASP A 1 104 ? -5.671 -15.526 -13.019 1.00 94.75 104 ASP A O 1
ATOM 803 N N . ALA A 1 105 ? -4.089 -14.470 -11.830 1.00 96.75 105 ALA A N 1
ATOM 804 C CA . ALA A 1 105 ? -5.025 -13.736 -10.985 1.00 96.75 105 ALA A CA 1
ATOM 805 C C . ALA A 1 105 ? -5.749 -12.620 -11.761 1.00 96.75 105 ALA A C 1
ATOM 807 O O . ALA A 1 105 ? -5.139 -11.900 -12.555 1.00 96.75 105 ALA A O 1
ATOM 808 N N . ASP A 1 106 ? -7.033 -12.403 -11.459 1.00 96.00 106 ASP A N 1
ATOM 809 C CA . ASP A 1 106 ? -7.897 -11.417 -12.137 1.00 96.00 106 ASP A CA 1
ATOM 810 C C . ASP A 1 106 ? -7.359 -9.972 -12.092 1.00 96.00 106 ASP A C 1
ATOM 812 O O . ASP A 1 106 ? -7.690 -9.143 -12.941 1.00 96.00 106 ASP A O 1
ATOM 816 N N . ASN A 1 107 ? -6.514 -9.652 -11.107 1.00 96.25 107 ASN A N 1
ATOM 817 C CA . ASN A 1 107 ? -5.918 -8.329 -10.935 1.00 96.25 107 ASN A CA 1
ATOM 818 C C . ASN A 1 107 ? -4.594 -8.123 -11.697 1.00 96.25 107 ASN A C 1
ATOM 820 O O . ASN A 1 107 ? -4.026 -7.031 -11.603 1.00 96.25 107 ASN A O 1
ATOM 824 N N . VAL A 1 108 ? -4.092 -9.110 -12.449 1.00 97.69 108 VAL A N 1
ATOM 825 C CA . VAL A 1 108 ? -2.868 -8.964 -13.257 1.00 97.69 108 VAL A CA 1
ATOM 826 C C . VAL A 1 108 ? -3.008 -7.838 -14.293 1.00 97.69 108 VAL A C 1
ATOM 828 O O . VAL A 1 108 ? -4.070 -7.621 -14.889 1.00 97.69 108 VAL A O 1
ATOM 831 N N . ILE A 1 109 ? -1.935 -7.078 -14.514 1.00 97.31 109 ILE A N 1
ATOM 832 C CA . ILE A 1 109 ? -1.902 -6.047 -15.556 1.00 97.31 109 ILE A CA 1
ATOM 833 C C . ILE A 1 109 ? -1.348 -6.680 -16.832 1.00 97.31 109 ILE A C 1
ATOM 835 O O . ILE A 1 109 ? -0.241 -7.217 -16.844 1.00 97.31 109 ILE A O 1
ATOM 839 N N . ARG A 1 110 ? -2.139 -6.615 -17.909 1.00 96.75 110 ARG A N 1
ATOM 840 C CA . ARG A 1 110 ? -1.760 -7.080 -19.246 1.00 96.75 110 ARG A CA 1
ATOM 841 C C . ARG A 1 110 ? -1.633 -5.896 -20.196 1.00 96.75 110 ARG A C 1
ATOM 843 O O . ARG A 1 110 ? -2.529 -5.059 -20.280 1.00 96.75 110 ARG A O 1
ATOM 850 N N . PHE A 1 111 ? -0.518 -5.867 -20.906 1.00 96.69 111 PHE A N 1
ATOM 851 C CA . PHE A 1 111 ? -0.126 -4.889 -21.909 1.00 96.69 111 PHE A CA 1
ATOM 852 C C . PHE A 1 111 ? -0.245 -5.525 -23.295 1.00 96.69 111 PHE A C 1
ATOM 854 O O . PHE A 1 111 ? -0.116 -6.743 -23.448 1.00 96.69 111 PHE A O 1
ATOM 861 N N . ASP A 1 112 ? -0.482 -4.723 -24.329 1.00 96.06 112 ASP A N 1
ATOM 862 C CA . ASP A 1 112 ? -0.529 -5.255 -25.685 1.00 96.06 112 ASP A CA 1
ATOM 863 C C . ASP A 1 112 ? 0.875 -5.634 -26.203 1.00 96.06 112 ASP A C 1
ATOM 865 O O . ASP A 1 112 ? 1.911 -5.102 -25.783 1.00 96.06 112 ASP A O 1
ATOM 869 N N . LYS A 1 113 ? 0.906 -6.575 -27.155 1.00 96.25 113 LYS A N 1
ATOM 870 C CA . LYS A 1 113 ? 2.157 -7.129 -27.692 1.00 96.25 113 LYS A CA 1
ATOM 871 C C . LYS A 1 113 ? 3.003 -6.100 -28.444 1.00 96.25 113 LYS A C 1
ATOM 873 O O . LYS A 1 113 ? 4.221 -6.261 -28.505 1.00 96.25 113 LYS A O 1
ATOM 878 N N . GLN A 1 114 ? 2.395 -5.065 -29.028 1.00 96.94 114 GLN A N 1
ATOM 879 C CA . GLN A 1 114 ? 3.132 -4.041 -29.769 1.00 96.94 114 GLN A CA 1
ATOM 880 C C . GLN A 1 114 ? 3.889 -3.133 -28.796 1.00 96.94 114 GLN A C 1
ATOM 882 O O . GLN A 1 114 ? 5.096 -2.953 -28.969 1.00 96.94 114 GLN A O 1
ATOM 887 N N . THR A 1 115 ? 3.215 -2.664 -27.746 1.00 97.44 115 THR A N 1
ATOM 888 C CA . THR A 1 115 ? 3.795 -1.867 -26.661 1.00 97.44 115 THR A CA 1
ATOM 889 C C . THR A 1 115 ? 4.950 -2.604 -25.985 1.00 97.44 115 THR A C 1
ATOM 891 O O . THR A 1 115 ? 6.064 -2.081 -25.948 1.00 97.44 115 THR A O 1
ATOM 894 N N . LEU A 1 116 ? 4.770 -3.858 -25.541 1.00 97.81 116 LEU A N 1
ATOM 895 C CA . LEU A 1 116 ? 5.892 -4.598 -24.939 1.00 97.81 116 LEU A CA 1
ATOM 896 C C . LEU A 1 116 ? 7.008 -4.917 -25.946 1.00 97.81 116 LEU A C 1
ATOM 898 O O . LEU A 1 116 ? 8.181 -4.913 -25.571 1.00 97.81 116 LEU A O 1
ATOM 902 N N . SER A 1 117 ? 6.692 -5.156 -27.225 1.00 98.00 117 SER A N 1
ATOM 903 C CA . SER A 1 117 ? 7.724 -5.388 -28.244 1.00 98.00 117 SER A CA 1
ATOM 904 C C . SER A 1 117 ? 8.553 -4.134 -28.517 1.00 98.00 117 SER A C 1
ATOM 906 O O . SER A 1 117 ? 9.760 -4.257 -28.724 1.00 98.00 117 SER A O 1
ATOM 908 N N . ALA A 1 118 ? 7.958 -2.941 -28.535 1.00 98.06 118 ALA A N 1
ATOM 909 C CA . ALA A 1 118 ? 8.693 -1.679 -28.630 1.00 98.06 118 ALA A CA 1
ATOM 910 C C . ALA A 1 118 ? 9.527 -1.440 -27.360 1.00 98.06 118 ALA A C 1
ATOM 912 O O . ALA A 1 118 ? 10.746 -1.294 -27.449 1.00 98.06 118 ALA A O 1
ATOM 913 N N . LEU A 1 119 ? 8.910 -1.571 -26.179 1.00 98.12 119 LEU A N 1
ATOM 914 C CA . LEU A 1 119 ? 9.589 -1.441 -24.888 1.00 98.12 119 LEU A CA 1
ATOM 915 C C . LEU A 1 119 ? 10.815 -2.365 -24.793 1.00 98.12 119 LEU A C 1
ATOM 917 O O . LEU A 1 119 ? 11.888 -1.927 -24.392 1.00 98.12 119 LEU A O 1
ATOM 921 N N . SER A 1 120 ? 10.700 -3.620 -25.245 1.00 97.75 120 SER A N 1
ATOM 922 C CA . SER A 1 120 ? 11.801 -4.599 -25.233 1.00 97.75 120 SER A CA 1
ATOM 923 C C . SER A 1 120 ? 13.020 -4.217 -26.084 1.00 97.75 120 SER A C 1
ATOM 925 O O . SER A 1 120 ? 14.103 -4.755 -25.859 1.00 97.75 120 SER A O 1
ATOM 927 N N . LYS A 1 121 ? 12.866 -3.289 -27.041 1.00 97.31 121 LYS A N 1
ATOM 928 C CA . LYS A 1 121 ? 13.961 -2.742 -27.863 1.00 97.31 121 LYS A CA 1
ATOM 929 C C . LYS A 1 121 ? 14.636 -1.523 -27.219 1.00 97.31 121 LYS A C 1
ATOM 931 O O . LYS A 1 121 ? 15.613 -1.022 -27.767 1.00 97.31 121 LYS A O 1
ATOM 936 N N . GLY A 1 122 ? 14.137 -1.065 -26.069 1.00 94.44 122 GLY A N 1
ATOM 937 C CA . GLY A 1 122 ? 14.593 0.145 -25.382 1.00 94.44 122 GLY A CA 1
ATOM 938 C C . GLY A 1 122 ? 13.872 1.424 -25.821 1.00 94.44 122 GLY A C 1
ATOM 939 O O . GLY A 1 122 ? 14.256 2.504 -25.369 1.00 94.44 122 GLY A O 1
ATOM 940 N N . ASP A 1 123 ? 12.836 1.319 -26.661 1.00 96.00 123 ASP A N 1
ATOM 941 C CA . ASP A 1 123 ? 11.968 2.449 -26.993 1.00 96.00 123 ASP A CA 1
ATOM 942 C C . ASP A 1 123 ? 11.124 2.819 -25.753 1.00 96.00 123 ASP A C 1
ATOM 944 O O . ASP A 1 123 ? 10.547 1.922 -25.131 1.00 96.00 123 ASP A O 1
ATOM 948 N N . PRO A 1 124 ? 11.015 4.103 -25.361 1.00 97.50 124 PRO A N 1
ATOM 949 C CA . PRO A 1 124 ? 10.119 4.517 -24.280 1.00 97.50 124 PRO A CA 1
ATOM 950 C C . PRO A 1 124 ? 8.659 4.285 -24.680 1.00 97.50 124 PRO A C 1
ATOM 952 O O . PRO A 1 124 ? 8.279 4.611 -25.807 1.00 97.50 124 PRO A O 1
ATOM 955 N N . GLN A 1 125 ? 7.838 3.730 -23.789 1.00 98.06 125 GLN A N 1
ATOM 956 C CA . GLN A 1 125 ? 6.440 3.376 -24.062 1.00 98.06 125 GLN A CA 1
ATOM 957 C C . GLN A 1 125 ? 5.514 3.767 -22.909 1.00 98.06 125 GLN A C 1
ATOM 959 O O . GLN A 1 125 ? 5.831 3.536 -21.744 1.00 98.06 125 GLN A O 1
ATOM 964 N N . GLU A 1 126 ? 4.342 4.306 -23.247 1.00 97.31 126 GLU A N 1
ATOM 965 C CA . GLU A 1 126 ? 3.248 4.561 -22.307 1.00 97.31 126 GLU A CA 1
ATOM 966 C C . GLU A 1 126 ? 2.608 3.231 -21.871 1.00 97.31 126 GLU A C 1
ATOM 968 O O . GLU A 1 126 ? 1.987 2.530 -22.672 1.00 97.31 126 GLU A O 1
ATOM 973 N N . LEU A 1 127 ? 2.749 2.876 -20.594 1.00 97.00 127 LEU A N 1
ATOM 974 C CA . LEU A 1 127 ? 2.148 1.685 -20.000 1.00 97.00 127 LEU A CA 1
ATOM 975 C C . LEU A 1 127 ? 0.891 2.059 -19.214 1.00 97.00 127 LEU A C 1
ATOM 977 O O . LEU A 1 127 ? 0.968 2.724 -18.182 1.00 97.00 127 LEU A O 1
ATOM 981 N N . LYS A 1 128 ? -0.268 1.605 -19.697 1.00 96.00 128 LYS A N 1
ATOM 982 C CA . LYS A 1 128 ? -1.577 1.835 -19.064 1.00 96.00 128 LYS A CA 1
ATOM 983 C C . LYS A 1 128 ? -1.814 0.903 -17.879 1.00 96.00 128 LYS A C 1
ATOM 985 O O . LYS A 1 128 ? -1.393 -0.252 -17.896 1.00 96.00 128 LYS A O 1
ATOM 990 N N . GLY A 1 129 ? -2.526 1.395 -16.870 1.00 94.38 129 GLY A N 1
ATOM 991 C CA . GLY A 1 129 ? -2.750 0.691 -15.606 1.00 94.38 129 GLY A CA 1
ATOM 992 C C . GLY A 1 129 ? -1.555 0.734 -14.647 1.00 94.38 129 GLY A C 1
ATOM 993 O O . GLY A 1 129 ? -1.590 0.046 -13.630 1.00 94.38 129 GLY A O 1
ATOM 994 N N . ILE A 1 130 ? -0.517 1.518 -14.959 1.00 96.25 130 ILE A N 1
ATOM 995 C CA . ILE A 1 130 ? 0.578 1.871 -14.049 1.00 96.25 130 ILE A CA 1
ATOM 996 C C . ILE A 1 130 ? 0.596 3.397 -13.938 1.00 96.25 130 ILE A C 1
ATOM 998 O O . ILE A 1 130 ? 0.669 4.089 -14.949 1.00 96.25 130 ILE A O 1
ATOM 1002 N N . GLY A 1 131 ? 0.547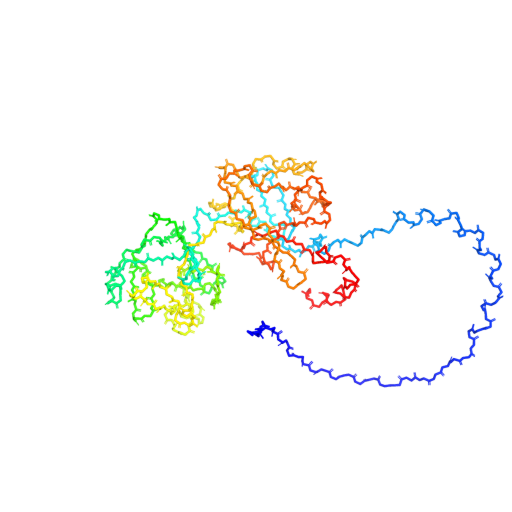 3.910 -12.714 1.00 96.12 131 GLY A N 1
ATOM 1003 C CA . GLY A 1 131 ? 0.605 5.329 -12.386 1.00 96.12 131 GLY A CA 1
ATOM 1004 C C . GLY A 1 131 ? 1.625 5.633 -11.295 1.00 96.12 131 GLY A C 1
ATOM 1005 O O . GLY A 1 131 ? 2.320 4.746 -10.793 1.00 96.12 131 GLY A O 1
ATOM 1006 N N . LEU A 1 132 ? 1.688 6.904 -10.908 1.00 95.44 132 LEU A N 1
ATOM 1007 C CA . LEU A 1 132 ? 2.240 7.322 -9.622 1.00 95.44 132 LEU A CA 1
ATOM 1008 C C . LEU A 1 132 ? 1.078 7.639 -8.677 1.00 95.44 132 LEU A C 1
ATOM 1010 O O . LEU A 1 132 ? 0.014 8.064 -9.124 1.00 95.44 132 LEU A O 1
ATOM 1014 N N . GLU A 1 133 ? 1.289 7.442 -7.383 1.00 93.19 133 GLU A N 1
ATOM 1015 C CA . GLU A 1 133 ? 0.408 7.972 -6.335 1.00 93.19 133 GLU A CA 1
ATOM 1016 C C . GLU A 1 133 ? 0.550 9.502 -6.261 1.00 93.19 133 GLU A C 1
ATOM 1018 O O . GLU A 1 133 ? -0.419 10.253 -6.228 1.00 93.19 133 GLU A O 1
ATOM 1023 N N . SER A 1 134 ? 1.793 9.982 -6.313 1.00 88.19 134 SER A N 1
ATOM 1024 C CA . SER A 1 134 ? 2.129 11.391 -6.502 1.00 88.19 134 SER A CA 1
ATOM 1025 C C . SER A 1 134 ? 3.531 11.510 -7.101 1.00 88.19 134 SER A C 1
ATOM 1027 O O . SER A 1 134 ? 4.282 10.540 -7.130 1.00 88.19 134 SER A O 1
ATOM 1029 N N . SER A 1 135 ? 3.928 12.702 -7.549 1.00 86.94 135 SER A N 1
ATOM 1030 C CA . SER A 1 135 ? 5.313 12.973 -7.963 1.00 86.94 135 SER A CA 1
ATOM 1031 C C . SER A 1 135 ? 6.244 13.312 -6.786 1.00 86.94 135 SER A C 1
ATOM 1033 O O . SER A 1 135 ? 7.292 13.921 -6.997 1.00 86.94 135 SER A O 1
ATOM 1035 N N . THR A 1 136 ? 5.846 13.026 -5.542 1.00 90.69 136 THR A N 1
ATOM 1036 C CA . THR A 1 136 ? 6.655 13.306 -4.351 1.00 90.69 136 THR A CA 1
ATOM 1037 C C . THR A 1 136 ? 7.652 12.176 -4.113 1.00 90.69 136 THR A C 1
ATOM 1039 O O . THR A 1 136 ? 7.281 11.007 -4.051 1.00 90.69 136 THR A O 1
ATOM 1042 N N . GLU A 1 137 ? 8.925 12.535 -3.951 1.00 92.50 137 GLU A N 1
ATOM 1043 C CA . GLU A 1 137 ? 9.946 11.619 -3.447 1.00 92.50 137 GLU A CA 1
ATOM 1044 C C . GLU A 1 137 ? 9.867 11.532 -1.918 1.00 92.50 137 GLU A C 1
ATOM 1046 O O . GLU A 1 137 ? 9.893 12.545 -1.215 1.00 92.50 137 GLU A O 1
ATOM 1051 N N . HIS A 1 138 ? 9.805 10.307 -1.411 1.00 92.12 138 HIS A N 1
ATOM 1052 C CA . HIS A 1 138 ? 9.865 9.963 0.003 1.00 92.12 138 HIS A CA 1
ATOM 1053 C C . HIS A 1 138 ? 11.236 9.373 0.322 1.00 92.12 138 HIS A C 1
ATOM 1055 O O . HIS A 1 138 ? 11.845 8.707 -0.514 1.00 92.12 138 HIS A O 1
ATOM 1061 N N . ASN A 1 139 ? 11.731 9.591 1.539 1.00 90.88 139 ASN A N 1
ATOM 1062 C CA . ASN A 1 139 ? 13.015 9.049 1.965 1.00 90.88 139 ASN A CA 1
ATOM 1063 C C . ASN A 1 139 ? 12.834 7.844 2.893 1.00 90.88 139 ASN A C 1
ATOM 1065 O O . ASN A 1 139 ? 12.100 7.919 3.878 1.00 90.88 139 ASN A O 1
ATOM 1069 N N . PHE A 1 140 ? 13.552 6.759 2.609 1.00 86.81 140 PHE A N 1
ATOM 1070 C CA . PHE A 1 140 ? 13.660 5.600 3.485 1.00 86.81 140 PHE A CA 1
ATOM 1071 C C . PHE A 1 140 ? 15.068 5.525 4.096 1.00 86.81 140 PHE A C 1
ATOM 1073 O O . PHE A 1 140 ? 16.058 5.275 3.400 1.00 86.81 140 PHE A O 1
ATOM 1080 N N . GL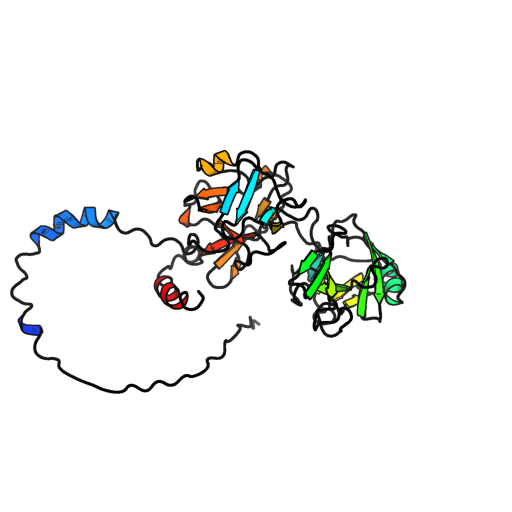U A 1 141 ? 15.138 5.751 5.412 1.00 85.19 141 GLU A N 1
ATOM 1081 C CA . GLU A 1 141 ? 16.322 5.579 6.275 1.00 85.19 141 GLU A CA 1
ATOM 1082 C C . GLU A 1 141 ? 17.617 6.284 5.793 1.00 85.19 141 GLU A C 1
ATOM 1084 O O . GLU A 1 141 ? 18.721 5.862 6.129 1.00 85.19 141 GLU A O 1
ATOM 1089 N N . ASN A 1 142 ? 17.519 7.376 5.021 1.00 85.25 142 ASN A N 1
ATOM 1090 C CA . ASN A 1 142 ? 18.646 8.054 4.347 1.00 85.25 142 ASN A CA 1
ATOM 1091 C C . ASN A 1 142 ? 19.478 7.135 3.420 1.00 85.25 142 ASN A C 1
ATOM 1093 O O . ASN A 1 142 ? 20.635 7.427 3.101 1.00 85.25 142 ASN A O 1
ATOM 1097 N N . ALA A 1 143 ? 18.895 6.012 2.991 1.00 89.06 143 ALA A N 1
ATOM 1098 C CA . ALA A 1 143 ? 19.517 5.028 2.107 1.00 89.06 143 ALA A CA 1
ATOM 1099 C C . ALA A 1 143 ? 18.907 5.051 0.699 1.00 89.06 143 ALA A C 1
ATOM 1101 O O . ALA A 1 143 ? 19.620 4.817 -0.286 1.00 89.06 143 ALA A O 1
ATOM 1102 N N . PHE A 1 144 ? 17.609 5.350 0.601 1.00 93.25 144 PHE A N 1
ATOM 1103 C CA . PHE A 1 144 ? 16.855 5.358 -0.647 1.00 93.25 144 PHE A CA 1
ATOM 1104 C C . PHE A 1 144 ? 15.863 6.516 -0.689 1.00 93.25 144 PHE A C 1
ATOM 1106 O O . PHE A 1 144 ? 15.182 6.786 0.298 1.00 93.25 144 PHE A O 1
ATOM 1113 N N . ASP A 1 145 ? 15.745 7.139 -1.855 1.00 94.81 145 ASP A N 1
ATOM 1114 C CA . ASP A 1 145 ? 14.584 7.944 -2.218 1.00 94.81 145 ASP A CA 1
ATOM 1115 C C . ASP A 1 145 ? 13.641 7.061 -3.041 1.00 94.81 145 ASP A C 1
ATOM 1117 O O . ASP A 1 145 ? 14.103 6.253 -3.854 1.00 94.81 145 ASP A O 1
ATOM 1121 N N . PHE A 1 146 ? 12.333 7.185 -2.841 1.00 95.19 146 PHE A N 1
ATOM 1122 C CA . PHE A 1 146 ? 11.338 6.416 -3.579 1.00 95.19 146 PHE A CA 1
ATOM 1123 C C . PHE A 1 146 ? 10.105 7.246 -3.935 1.00 95.19 146 PHE A C 1
ATOM 1125 O O . PHE A 1 146 ? 9.729 8.162 -3.210 1.00 95.19 146 PHE A O 1
ATOM 1132 N N . ILE A 1 147 ? 9.458 6.896 -5.043 1.00 96.06 147 ILE A N 1
ATOM 1133 C CA . ILE A 1 147 ? 8.148 7.416 -5.433 1.00 96.06 147 ILE A CA 1
ATOM 1134 C C . ILE A 1 147 ? 7.163 6.250 -5.434 1.00 96.06 147 ILE A C 1
ATOM 1136 O O . ILE A 1 147 ? 7.418 5.200 -6.038 1.00 96.06 147 ILE A O 1
ATOM 1140 N N . LEU A 1 148 ? 6.039 6.443 -4.746 1.00 96.12 148 LEU A N 1
ATOM 1141 C CA . LEU A 1 148 ? 4.950 5.477 -4.718 1.00 96.12 148 LEU A CA 1
ATOM 1142 C C . LEU A 1 148 ? 4.272 5.372 -6.085 1.00 96.12 148 LEU A C 1
ATOM 1144 O O . LEU A 1 148 ? 3.920 6.374 -6.713 1.00 96.12 148 LEU A O 1
ATOM 1148 N N . THR A 1 149 ? 4.057 4.142 -6.529 1.00 97.25 149 THR A N 1
ATOM 1149 C CA . THR A 1 149 ? 3.276 3.838 -7.729 1.00 97.25 149 THR A CA 1
ATOM 1150 C C . THR A 1 149 ? 1.799 3.667 -7.396 1.00 97.25 149 THR A C 1
ATOM 1152 O O . THR A 1 149 ? 1.414 3.333 -6.275 1.00 97.25 149 THR A O 1
ATOM 1155 N N . SER A 1 150 ? 0.972 3.812 -8.421 1.00 96.81 150 SER A N 1
ATOM 1156 C CA . SER A 1 150 ? -0.438 3.447 -8.401 1.00 96.81 150 SER A CA 1
ATOM 1157 C C . SER A 1 150 ? -0.762 2.494 -9.552 1.00 96.81 150 SER A C 1
ATOM 1159 O O . SER A 1 150 ? 0.035 2.284 -10.471 1.00 96.81 150 SER A O 1
ATOM 1161 N N . SER A 1 151 ? -1.939 1.883 -9.500 1.00 95.12 151 SER A N 1
ATOM 1162 C CA . SER A 1 151 ? -2.444 0.942 -10.500 1.00 95.12 151 SER A CA 1
ATOM 1163 C C . SER A 1 151 ? -3.879 1.268 -10.931 1.00 95.12 151 SER A C 1
ATOM 1165 O O . SER A 1 151 ? -4.662 0.364 -11.247 1.00 95.12 151 SER A O 1
ATOM 1167 N N . ALA A 1 152 ? -4.252 2.552 -10.878 1.00 88.56 152 ALA A N 1
ATOM 1168 C CA . ALA A 1 152 ? -5.570 3.026 -11.292 1.00 88.56 152 ALA A CA 1
ATOM 1169 C C . ALA A 1 152 ? -5.825 2.702 -12.786 1.00 88.56 152 ALA A C 1
ATOM 1171 O O . ALA A 1 152 ? -4.883 2.761 -13.583 1.00 88.56 152 ALA A O 1
ATOM 1172 N N . PRO A 1 153 ? -7.057 2.334 -13.196 1.00 79.56 153 PRO A N 1
ATOM 1173 C CA . PRO A 1 153 ? -7.331 1.826 -14.549 1.00 79.56 153 PRO A CA 1
ATOM 1174 C C . PRO A 1 153 ? -6.977 2.796 -15.685 1.00 79.56 153 PRO A C 1
ATOM 1176 O O . PRO A 1 153 ? -6.597 2.370 -16.775 1.00 79.56 153 PRO A O 1
ATOM 1179 N N . ASP A 1 154 ? -7.127 4.084 -15.407 1.00 87.19 154 ASP A N 1
ATOM 1180 C CA . ASP A 1 154 ? -6.951 5.239 -16.279 1.00 87.19 154 ASP A CA 1
ATOM 1181 C C . ASP A 1 154 ? -5.599 5.952 -16.086 1.00 87.19 154 ASP A C 1
ATOM 1183 O O . ASP A 1 154 ? -5.280 6.875 -16.835 1.00 87.19 154 ASP A O 1
ATOM 1187 N N . ALA A 1 155 ? -4.760 5.479 -15.158 1.00 92.31 155 ALA A N 1
ATOM 1188 C CA . ALA A 1 155 ? -3.380 5.933 -15.038 1.00 92.31 155 ALA A CA 1
ATOM 1189 C C . ALA A 1 155 ? -2.473 5.326 -16.122 1.00 92.31 155 ALA A C 1
ATOM 1191 O O . ALA A 1 155 ? -2.661 4.191 -16.576 1.00 92.31 155 ALA A O 1
ATOM 1192 N N . SER A 1 156 ? -1.442 6.077 -16.504 1.00 95.31 156 SER A N 1
ATOM 1193 C CA . SER A 1 156 ? -0.401 5.630 -17.429 1.00 95.31 156 SER A CA 1
ATOM 1194 C C . SER A 1 156 ? 0.943 6.287 -17.124 1.00 95.31 156 SER A C 1
ATOM 1196 O O . SER A 1 156 ? 0.975 7.460 -16.747 1.00 95.31 156 SER A O 1
ATOM 1198 N N . LEU A 1 157 ? 2.047 5.580 -17.376 1.00 95.75 157 LEU A N 1
ATOM 1199 C CA . LEU A 1 157 ? 3.407 6.127 -17.295 1.00 95.75 157 LEU A CA 1
ATOM 1200 C C . LEU A 1 157 ? 4.258 5.738 -18.499 1.00 95.75 157 LEU A C 1
ATOM 1202 O O . LEU A 1 157 ? 4.251 4.584 -18.925 1.00 95.75 157 LEU A O 1
ATOM 1206 N N . THR A 1 158 ? 5.058 6.682 -18.995 1.00 97.38 158 THR A N 1
ATOM 1207 C CA . THR A 1 158 ? 6.068 6.416 -20.024 1.00 97.38 158 THR A CA 1
ATOM 1208 C C . THR A 1 158 ? 7.309 5.801 -19.385 1.00 97.38 158 THR A C 1
ATOM 1210 O O . THR A 1 158 ? 8.093 6.495 -18.731 1.00 97.38 158 THR A O 1
ATOM 1213 N N . LEU A 1 159 ? 7.485 4.491 -19.570 1.00 97.56 159 LEU A N 1
ATOM 1214 C CA . LEU A 1 159 ? 8.632 3.742 -19.060 1.00 97.56 159 LEU A CA 1
ATOM 1215 C C . LEU A 1 159 ? 9.589 3.345 -20.183 1.00 97.56 159 LEU A C 1
ATOM 1217 O O . LEU A 1 159 ? 9.190 3.163 -21.333 1.00 97.56 159 LEU A O 1
ATOM 1221 N N . LYS A 1 160 ? 10.851 3.124 -19.820 1.00 97.81 160 LYS A N 1
ATOM 1222 C CA . LYS A 1 160 ? 11.893 2.579 -20.695 1.00 97.81 160 LYS A CA 1
ATOM 1223 C C . LYS A 1 160 ? 12.481 1.310 -20.091 1.00 97.81 160 LYS A C 1
ATOM 1225 O O . LYS A 1 160 ? 12.792 1.275 -18.900 1.00 97.81 160 LYS A O 1
ATOM 1230 N N . TYR A 1 161 ? 12.692 0.286 -20.916 1.00 97.88 161 TYR A N 1
ATOM 1231 C CA . TYR A 1 161 ? 13.411 -0.922 -20.512 1.00 97.88 161 TYR A CA 1
ATOM 1232 C C . TYR A 1 161 ? 14.900 -0.770 -20.821 1.00 97.88 161 TYR A C 1
ATOM 1234 O O . TYR A 1 161 ? 15.366 -0.935 -21.948 1.00 97.88 161 TYR A O 1
ATOM 1242 N N . LYS A 1 162 ? 15.642 -0.378 -19.792 1.00 96.50 162 LYS A N 1
ATOM 1243 C CA . LYS A 1 162 ? 17.063 -0.060 -19.836 1.00 96.50 162 LYS A CA 1
ATOM 1244 C C . LYS A 1 162 ? 17.905 -1.316 -19.600 1.00 96.50 162 LYS A C 1
ATOM 1246 O O . LYS A 1 162 ? 17.594 -2.139 -18.736 1.00 96.50 162 LYS A O 1
ATOM 1251 N N . ASP A 1 163 ? 18.982 -1.443 -20.375 1.00 95.69 163 ASP A N 1
ATOM 1252 C CA . ASP A 1 163 ? 19.983 -2.519 -20.294 1.00 95.69 163 ASP A CA 1
ATOM 1253 C C . ASP A 1 163 ? 19.386 -3.945 -20.325 1.00 95.69 163 ASP A C 1
ATOM 1255 O O . ASP A 1 163 ? 19.950 -4.887 -19.770 1.00 95.69 163 ASP A O 1
ATOM 1259 N N . SER A 1 164 ? 18.217 -4.099 -20.963 1.00 95.88 164 SER A N 1
ATOM 1260 C CA . SER A 1 164 ? 17.416 -5.332 -20.999 1.00 95.88 164 SER A CA 1
ATOM 1261 C C . SER A 1 164 ? 17.155 -5.955 -19.618 1.00 95.88 164 SER A C 1
ATOM 1263 O O . SER A 1 164 ? 17.154 -7.182 -19.483 1.00 95.88 164 SER A O 1
ATOM 1265 N N . ASN A 1 165 ? 16.975 -5.120 -18.587 1.00 97.38 165 ASN A N 1
ATOM 1266 C CA . ASN A 1 165 ? 16.802 -5.582 -17.206 1.00 97.38 165 ASN A CA 1
ATOM 1267 C C . ASN A 1 165 ? 15.985 -4.629 -16.314 1.00 97.38 165 ASN A C 1
ATOM 1269 O O . ASN A 1 165 ? 15.218 -5.094 -15.476 1.00 97.38 165 ASN A O 1
ATOM 1273 N N . PHE A 1 166 ? 16.151 -3.313 -16.467 1.00 98.19 166 PHE A N 1
ATOM 1274 C CA . PHE A 1 166 ? 15.597 -2.306 -15.557 1.00 98.19 166 PHE A CA 1
ATOM 1275 C C . PHE A 1 166 ? 14.434 -1.550 -16.200 1.00 98.19 166 PHE A C 1
ATOM 1277 O O . PHE A 1 166 ? 14.556 -1.094 -17.334 1.00 98.19 166 PHE A O 1
ATOM 1284 N N . LEU A 1 167 ? 13.336 -1.347 -15.471 1.00 98.19 167 LEU A N 1
ATOM 1285 C CA . LEU A 1 167 ? 12.269 -0.427 -15.874 1.00 98.19 167 LEU A CA 1
ATOM 1286 C C . LEU A 1 167 ? 12.491 0.924 -15.194 1.00 98.19 167 LEU A C 1
ATOM 1288 O O . LEU A 1 167 ? 12.538 0.987 -13.968 1.00 98.19 167 LEU A O 1
ATOM 1292 N N . VAL A 1 168 ? 12.648 1.986 -15.982 1.00 97.88 168 VAL A N 1
ATOM 1293 C CA . VAL A 1 168 ? 12.861 3.359 -15.492 1.00 97.88 168 VAL A CA 1
ATOM 1294 C C . VAL A 1 168 ? 11.784 4.298 -16.027 1.00 97.88 168 VAL A C 1
ATOM 1296 O O . VAL A 1 168 ? 11.232 4.048 -17.100 1.00 97.88 168 VAL A O 1
ATOM 1299 N N . LEU A 1 169 ? 11.507 5.379 -15.299 1.00 93.81 169 LEU A N 1
ATOM 1300 C CA . LEU A 1 169 ? 10.718 6.510 -15.803 1.00 93.81 169 LEU A CA 1
ATOM 1301 C C . LEU A 1 169 ? 11.520 7.215 -16.909 1.00 93.81 169 LEU A C 1
ATOM 1303 O O . LEU A 1 169 ? 12.711 7.453 -16.722 1.00 93.81 169 LEU A O 1
ATOM 1307 N N . GLU A 1 170 ? 10.908 7.569 -18.044 1.00 91.56 170 GLU A N 1
ATOM 1308 C CA . GLU A 1 170 ? 11.649 8.279 -19.107 1.00 91.56 170 GLU A CA 1
ATOM 1309 C C . GLU A 1 170 ? 12.065 9.693 -18.654 1.00 91.56 170 GLU A C 1
ATOM 1311 O O . GLU A 1 170 ? 13.220 10.076 -18.835 1.00 91.56 170 GLU A O 1
ATOM 1316 N N . ASP A 1 171 ? 11.172 10.422 -17.974 1.00 86.94 171 ASP A N 1
ATOM 1317 C CA . ASP A 1 171 ? 11.433 11.784 -17.472 1.00 86.94 171 ASP A CA 1
ATOM 1318 C C . ASP A 1 171 ? 12.321 11.826 -16.207 1.00 86.94 171 ASP A C 1
ATOM 1320 O O . ASP A 1 171 ? 12.812 12.889 -15.832 1.00 86.94 171 ASP A O 1
ATOM 1324 N N . MET A 1 172 ? 12.535 10.680 -15.547 1.00 87.75 172 MET A N 1
ATOM 1325 C CA . MET A 1 172 ? 13.333 10.525 -14.317 1.00 87.75 172 MET A CA 1
ATOM 1326 C C . MET A 1 172 ? 14.160 9.230 -14.386 1.00 87.75 172 MET A C 1
ATOM 1328 O O . MET A 1 172 ? 13.985 8.293 -13.604 1.00 87.75 172 MET A O 1
ATOM 1332 N N . SER A 1 173 ? 15.043 9.153 -15.385 1.00 87.19 173 SER A N 1
ATOM 1333 C CA . SER A 1 173 ? 15.790 7.938 -15.764 1.00 87.19 173 SER A CA 1
ATOM 1334 C C . SER A 1 173 ? 16.754 7.375 -14.701 1.00 87.19 173 SER A C 1
ATOM 1336 O O . SER A 1 173 ? 17.343 6.306 -14.896 1.00 87.19 173 SER A O 1
ATOM 1338 N N . GLU A 1 174 ? 16.942 8.091 -13.593 1.00 91.94 174 GLU A N 1
ATOM 1339 C CA . GLU A 1 174 ? 17.678 7.700 -12.392 1.00 91.94 174 GLU A CA 1
ATOM 1340 C C . GLU A 1 174 ? 16.838 6.945 -11.348 1.00 91.94 174 GLU A C 1
ATOM 1342 O O . GLU A 1 174 ? 17.421 6.410 -10.404 1.00 91.94 174 GLU A O 1
ATOM 1347 N N . LEU A 1 175 ? 15.512 6.884 -11.509 1.00 94.88 175 LEU A N 1
ATOM 1348 C CA . LEU A 1 175 ? 14.592 6.071 -10.709 1.00 94.88 175 LEU A CA 1
ATOM 1349 C C . LEU A 1 175 ? 14.304 4.743 -11.423 1.00 94.88 175 LEU A C 1
ATOM 1351 O O . LEU A 1 175 ? 13.978 4.718 -12.610 1.00 94.88 175 LEU A O 1
ATOM 1355 N N . VAL A 1 176 ? 14.390 3.629 -10.693 1.00 97.19 176 VAL A N 1
ATOM 1356 C CA . VAL A 1 176 ? 14.121 2.277 -11.214 1.00 97.19 176 VAL A CA 1
ATOM 1357 C C . VAL A 1 176 ? 12.986 1.613 -10.448 1.00 97.19 176 VAL A C 1
ATOM 1359 O O . VAL A 1 176 ? 12.901 1.745 -9.231 1.00 97.19 176 VAL A O 1
ATOM 1362 N N . LEU A 1 177 ? 12.121 0.892 -11.157 1.00 98.19 177 LEU A N 1
ATOM 1363 C CA . LEU A 1 177 ? 11.052 0.104 -10.558 1.00 98.19 177 LEU A CA 1
ATOM 1364 C C . LEU A 1 177 ? 11.660 -1.040 -9.725 1.00 98.19 177 LEU A C 1
ATOM 1366 O O . LEU A 1 177 ? 12.432 -1.845 -10.252 1.00 98.19 177 LEU A O 1
ATOM 1370 N N . ASP A 1 178 ? 11.318 -1.107 -8.442 1.00 98.06 178 ASP A N 1
ATOM 1371 C CA . ASP A 1 178 ? 11.828 -2.062 -7.457 1.00 98.06 178 ASP A CA 1
ATOM 1372 C C . ASP A 1 178 ? 10.690 -2.702 -6.653 1.00 98.06 178 ASP A C 1
ATOM 1374 O O . ASP A 1 178 ? 9.675 -2.076 -6.341 1.00 98.06 178 ASP A O 1
ATOM 1378 N N . ILE A 1 179 ? 10.877 -3.962 -6.276 1.00 97.94 179 ILE A N 1
ATOM 1379 C CA . ILE A 1 179 ? 9.985 -4.676 -5.364 1.00 97.94 179 ILE A CA 1
ATOM 1380 C C . ILE A 1 179 ? 10.337 -4.283 -3.934 1.00 97.94 179 ILE A C 1
ATOM 1382 O O . ILE A 1 179 ? 11.446 -4.557 -3.473 1.00 97.94 179 ILE A O 1
ATOM 1386 N N . SER A 1 180 ? 9.375 -3.722 -3.201 1.00 93.75 180 SER A N 1
ATOM 1387 C CA . SER A 1 180 ? 9.603 -3.180 -1.858 1.00 93.75 180 SER A CA 1
ATOM 1388 C C . SER A 1 180 ? 10.270 -4.206 -0.936 1.00 93.75 180 SER A C 1
ATOM 1390 O O . SER A 1 180 ? 9.797 -5.336 -0.770 1.00 93.75 180 SER A O 1
ATOM 1392 N N . PHE A 1 181 ? 11.402 -3.813 -0.347 1.00 90.62 181 PHE A N 1
ATOM 1393 C CA . PHE A 1 181 ? 12.246 -4.650 0.518 1.00 90.62 181 PHE A CA 1
ATOM 1394 C C . PHE A 1 181 ? 12.759 -5.959 -0.123 1.00 90.62 181 PHE A C 1
ATOM 1396 O O . PHE A 1 181 ? 13.161 -6.873 0.598 1.00 90.62 181 PHE A O 1
ATOM 1403 N N . GLY A 1 182 ? 12.724 -6.091 -1.454 1.00 93.19 182 GLY A N 1
ATOM 1404 C CA . GLY A 1 182 ? 13.150 -7.291 -2.182 1.00 93.19 182 GLY A CA 1
ATOM 1405 C C . GLY A 1 182 ? 12.297 -8.543 -1.926 1.00 93.19 182 GLY A C 1
ATOM 1406 O O . GLY A 1 182 ? 12.776 -9.657 -2.141 1.00 93.19 182 GLY A O 1
ATOM 1407 N N . LYS A 1 183 ? 11.057 -8.397 -1.433 1.00 94.94 183 LYS A N 1
ATOM 1408 C CA . LYS A 1 183 ? 10.189 -9.529 -1.061 1.00 94.94 183 LYS A CA 1
ATOM 1409 C C . LYS A 1 183 ? 9.304 -9.988 -2.225 1.00 94.94 183 LYS A C 1
ATOM 1411 O O . LYS A 1 183 ? 8.303 -9.354 -2.550 1.00 94.94 183 LYS A O 1
ATOM 1416 N N . TYR A 1 184 ? 9.636 -11.131 -2.817 1.00 97.06 184 TYR A N 1
ATOM 1417 C CA . TYR A 1 184 ? 8.860 -11.744 -3.901 1.00 97.06 184 TYR A CA 1
ATOM 1418 C C . TYR A 1 184 ? 7.646 -12.517 -3.361 1.00 97.06 184 TYR A C 1
ATOM 1420 O O . TYR A 1 184 ? 7.712 -13.722 -3.132 1.00 97.06 184 TYR A O 1
ATOM 1428 N N . MET A 1 185 ? 6.531 -11.823 -3.127 1.00 95.94 185 MET A N 1
ATOM 1429 C CA . MET A 1 185 ? 5.265 -12.441 -2.713 1.00 95.94 185 MET A CA 1
ATOM 1430 C C . MET A 1 185 ? 4.049 -11.653 -3.227 1.00 95.94 185 MET A C 1
ATOM 1432 O O . MET A 1 185 ? 4.149 -10.429 -3.358 1.00 95.94 185 MET A O 1
ATOM 1436 N N . PRO A 1 186 ? 2.905 -12.318 -3.497 1.00 96.38 186 PRO A N 1
ATOM 1437 C CA . PRO A 1 186 ? 1.662 -11.641 -3.856 1.00 96.38 186 PRO A CA 1
ATOM 1438 C C . PRO A 1 186 ? 1.264 -10.573 -2.830 1.00 96.38 186 PRO A C 1
ATOM 1440 O O . PRO A 1 186 ? 1.365 -10.787 -1.622 1.00 96.38 186 PRO A O 1
ATOM 1443 N N . GLY A 1 187 ? 0.801 -9.422 -3.311 1.00 94.69 187 GLY A N 1
ATOM 1444 C CA . GLY A 1 187 ? 0.405 -8.278 -2.490 1.00 94.69 187 GLY A CA 1
ATOM 1445 C C . GLY A 1 187 ? 1.544 -7.352 -2.054 1.00 94.69 187 GLY A C 1
ATOM 1446 O O . GLY A 1 187 ? 1.246 -6.280 -1.533 1.00 94.69 187 GLY A O 1
ATOM 1447 N N . ASN A 1 188 ? 2.820 -7.702 -2.265 1.00 96.69 188 ASN A N 1
ATOM 1448 C CA . ASN A 1 188 ? 3.921 -6.782 -1.966 1.00 96.69 188 ASN A CA 1
ATOM 1449 C C . ASN A 1 188 ? 3.989 -5.649 -3.003 1.00 96.69 188 ASN A C 1
ATOM 1451 O O . ASN A 1 188 ? 3.836 -5.896 -4.200 1.00 96.69 188 ASN A O 1
ATOM 1455 N N . THR A 1 189 ? 4.225 -4.419 -2.545 1.00 97.06 189 THR A N 1
ATOM 1456 C CA . THR A 1 189 ? 4.194 -3.208 -3.377 1.00 97.06 189 THR A CA 1
ATOM 1457 C C . THR A 1 189 ? 5.444 -3.058 -4.242 1.00 97.06 189 THR A C 1
ATOM 1459 O O . THR A 1 189 ? 6.544 -3.465 -3.855 1.00 97.06 189 THR A O 1
ATOM 1462 N N . VAL A 1 190 ? 5.286 -2.438 -5.410 1.00 98.06 190 VAL A N 1
ATOM 1463 C CA . VAL A 1 190 ? 6.354 -2.233 -6.395 1.00 98.06 190 VAL A CA 1
ATOM 1464 C C . VAL A 1 190 ? 6.485 -0.740 -6.690 1.00 98.06 190 VAL A C 1
ATOM 1466 O O . VAL A 1 190 ? 5.588 -0.166 -7.292 1.00 98.06 190 VAL A O 1
ATOM 1469 N N . ASN A 1 191 ? 7.584 -0.105 -6.286 1.00 97.81 191 ASN A N 1
ATOM 1470 C CA . ASN A 1 191 ? 7.744 1.356 -6.279 1.00 97.81 191 ASN A CA 1
ATOM 1471 C C . ASN A 1 191 ? 8.947 1.808 -7.116 1.00 97.81 191 ASN A C 1
ATOM 1473 O O . ASN A 1 191 ? 9.841 1.014 -7.395 1.00 97.81 191 ASN A O 1
ATOM 1477 N N . PHE A 1 192 ? 9.003 3.081 -7.508 1.00 97.81 192 PHE A N 1
ATOM 1478 C CA . PHE A 1 192 ? 10.209 3.640 -8.125 1.00 97.81 192 PHE A CA 1
ATOM 1479 C C . PHE A 1 192 ? 11.215 4.030 -7.044 1.00 97.81 192 PHE A C 1
ATOM 1481 O O . PHE A 1 192 ? 10.835 4.661 -6.067 1.00 97.81 192 PHE A O 1
ATOM 1488 N N . LEU A 1 193 ? 12.487 3.667 -7.208 1.00 95.75 193 LEU A N 1
ATOM 1489 C CA . LEU A 1 193 ? 13.526 3.812 -6.186 1.00 95.75 193 LEU A CA 1
ATOM 1490 C C . LEU A 1 193 ? 14.851 4.319 -6.774 1.00 95.75 193 LEU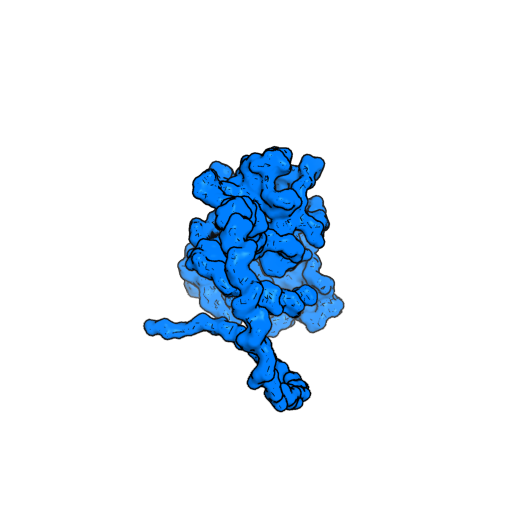 A C 1
ATOM 1492 O O . LEU A 1 193 ? 15.258 3.939 -7.873 1.00 95.75 193 LEU A O 1
ATOM 1496 N N . ARG A 1 194 ? 15.553 5.156 -6.006 1.00 96.00 194 ARG A N 1
ATOM 1497 C CA . ARG A 1 194 ? 16.912 5.652 -6.257 1.00 96.00 194 ARG A CA 1
ATOM 1498 C C . ARG A 1 194 ? 17.729 5.497 -4.977 1.00 96.00 194 ARG A C 1
ATOM 1500 O O . ARG A 1 194 ? 17.318 5.945 -3.913 1.00 96.00 194 ARG A O 1
ATOM 1507 N N . ALA A 1 195 ? 18.899 4.869 -5.056 1.00 94.62 195 ALA A N 1
ATOM 1508 C CA . ALA A 1 195 ? 19.823 4.835 -3.924 1.00 94.62 195 ALA A CA 1
ATOM 1509 C C . ALA A 1 195 ? 20.465 6.217 -3.725 1.00 94.62 195 ALA A C 1
ATOM 1511 O O . ALA A 1 195 ? 20.919 6.830 -4.696 1.00 94.62 195 ALA A O 1
ATOM 1512 N N . GLN A 1 196 ? 20.524 6.695 -2.480 1.00 93.19 196 GLN A N 1
ATOM 1513 C CA . GLN A 1 196 ? 21.207 7.950 -2.160 1.00 93.19 196 GLN A CA 1
ATOM 1514 C C . GLN A 1 196 ? 22.730 7.821 -2.326 1.00 93.19 196 GLN A C 1
ATOM 1516 O O . GLN A 1 196 ? 23.288 6.729 -2.247 1.00 93.19 196 GLN A O 1
ATOM 1521 N N . SER A 1 197 ? 23.435 8.940 -2.511 1.00 88.56 197 SER A N 1
ATOM 1522 C CA . SER A 1 197 ? 24.903 8.959 -2.663 1.00 88.56 197 SER A CA 1
ATOM 1523 C C . SER A 1 197 ? 25.671 8.510 -1.410 1.00 88.56 197 SER A C 1
ATOM 1525 O O . SER A 1 197 ? 26.817 8.076 -1.514 1.00 88.56 197 SER A O 1
ATOM 1527 N N . SER A 1 198 ? 25.035 8.597 -0.241 1.00 87.38 198 SER A N 1
ATOM 1528 C CA . SER A 1 198 ? 25.460 8.055 1.058 1.00 87.38 198 SER A CA 1
ATOM 1529 C C . SER A 1 198 ? 25.305 6.533 1.174 1.00 87.38 198 SER A C 1
ATOM 1531 O O . SER A 1 198 ? 25.898 5.921 2.062 1.00 87.38 198 SER A O 1
ATOM 1533 N N . SER A 1 199 ? 24.486 5.923 0.316 1.00 89.31 199 SER A N 1
ATOM 1534 C CA . SER A 1 199 ? 24.075 4.527 0.417 1.00 89.31 199 SER A CA 1
ATOM 1535 C C . SER A 1 199 ? 25.185 3.576 -0.052 1.00 89.31 199 SER A C 1
ATOM 1537 O O . SER A 1 199 ? 25.823 3.832 -1.077 1.00 89.31 199 SER A O 1
ATOM 1539 N N . PRO A 1 200 ? 25.411 2.431 0.622 1.00 88.00 200 PRO A N 1
ATOM 1540 C CA . PRO A 1 200 ? 26.292 1.384 0.101 1.00 88.00 200 PRO A CA 1
ATOM 1541 C C . PRO A 1 200 ? 25.677 0.661 -1.112 1.00 88.00 200 PRO A C 1
ATOM 1543 O O . PRO A 1 200 ? 26.380 -0.044 -1.841 1.00 88.00 200 PRO A O 1
ATOM 1546 N N . PHE A 1 201 ? 24.369 0.819 -1.329 1.00 89.38 201 PHE A N 1
ATOM 1547 C CA . PHE A 1 201 ? 23.630 0.241 -2.443 1.00 89.38 201 PHE A CA 1
ATOM 1548 C C . PHE A 1 201 ? 23.703 1.136 -3.683 1.00 89.38 201 PHE A C 1
ATOM 1550 O O . PHE A 1 201 ? 23.843 2.352 -3.595 1.00 89.38 201 PHE A O 1
ATOM 1557 N N . ARG A 1 202 ? 23.566 0.540 -4.871 1.00 92.19 202 ARG A N 1
ATOM 1558 C CA . ARG A 1 202 ? 23.478 1.279 -6.143 1.00 92.19 202 ARG A CA 1
ATOM 1559 C C . ARG A 1 202 ? 22.088 1.117 -6.734 1.00 92.19 202 ARG A C 1
ATOM 1561 O O . ARG A 1 202 ? 21.530 0.026 -6.639 1.00 92.19 202 ARG A O 1
ATOM 1568 N N . THR A 1 203 ? 21.556 2.149 -7.390 1.00 94.38 203 THR A N 1
ATOM 1569 C CA . THR A 1 203 ? 20.253 2.065 -8.074 1.00 94.38 203 THR A CA 1
ATOM 1570 C C . THR A 1 203 ? 20.263 0.988 -9.159 1.00 94.38 203 THR A C 1
ATOM 1572 O O . THR A 1 203 ? 19.484 0.044 -9.109 1.00 94.38 203 THR A O 1
ATOM 1575 N N . PHE A 1 204 ? 21.217 1.061 -10.092 1.00 95.25 204 PHE A N 1
ATOM 1576 C CA . PHE A 1 204 ? 21.383 0.090 -11.179 1.00 95.25 204 PHE A CA 1
ATOM 1577 C C . PHE A 1 204 ? 22.286 -1.075 -10.757 1.00 95.25 204 PHE A C 1
ATOM 1579 O O . PHE A 1 204 ? 23.401 -1.234 -11.251 1.00 95.25 204 PHE A O 1
ATOM 1586 N N . GLN A 1 205 ? 21.821 -1.874 -9.796 1.00 92.06 205 GLN A N 1
ATOM 1587 C CA . GLN A 1 205 ? 22.478 -3.116 -9.381 1.00 92.06 205 GLN A CA 1
ATOM 1588 C C . GLN A 1 205 ? 21.529 -4.298 -9.589 1.00 92.06 205 GLN A C 1
ATOM 1590 O O . GLN A 1 205 ? 20.476 -4.389 -8.951 1.00 92.06 205 GLN A O 1
ATOM 1595 N N . SER A 1 206 ? 21.943 -5.207 -10.469 1.00 91.94 206 SER A N 1
ATOM 1596 C CA . SER A 1 206 ? 21.234 -6.447 -10.777 1.00 91.94 206 SER A CA 1
ATOM 1597 C C . SER A 1 206 ? 21.347 -7.491 -9.662 1.00 91.94 206 SER A C 1
ATOM 1599 O O . SER A 1 206 ? 22.219 -7.393 -8.795 1.00 91.94 206 SER A O 1
ATOM 1601 N N . GLY A 1 207 ? 20.515 -8.531 -9.727 1.00 88.31 207 GLY A N 1
ATOM 1602 C CA . GLY A 1 207 ? 20.458 -9.625 -8.752 1.00 88.31 207 GLY A CA 1
ATOM 1603 C C . GLY A 1 207 ? 19.467 -9.388 -7.608 1.00 88.31 207 GLY A C 1
ATOM 1604 O O . GLY A 1 207 ? 19.625 -9.978 -6.544 1.00 88.31 207 GLY A O 1
ATOM 1605 N N . GLY A 1 208 ? 18.482 -8.505 -7.797 1.00 90.38 208 GLY A N 1
ATOM 1606 C CA . GLY A 1 208 ? 17.501 -8.124 -6.774 1.00 90.38 208 GLY A CA 1
ATOM 1607 C C . GLY A 1 208 ? 16.169 -7.663 -7.371 1.00 90.38 208 GLY A C 1
ATOM 1608 O O . GLY A 1 208 ? 15.915 -7.889 -8.553 1.00 90.38 208 GLY A O 1
ATOM 1609 N N . GLY A 1 209 ? 15.339 -6.991 -6.564 1.00 94.88 209 GLY A N 1
ATOM 1610 C CA . GLY A 1 209 ? 13.942 -6.626 -6.875 1.00 94.88 209 GLY A CA 1
ATOM 1611 C C . GLY A 1 209 ? 13.714 -5.686 -8.069 1.00 94.88 209 GLY A C 1
ATOM 1612 O O . GLY A 1 209 ? 12.571 -5.385 -8.394 1.00 94.88 209 GLY A O 1
ATOM 1613 N N . ARG A 1 210 ? 14.794 -5.264 -8.736 1.00 96.62 210 ARG A N 1
ATOM 1614 C CA . ARG A 1 210 ? 14.834 -4.344 -9.886 1.00 96.62 210 ARG A CA 1
ATOM 1615 C C . ARG A 1 210 ? 15.018 -5.047 -11.228 1.00 96.62 210 ARG A C 1
ATOM 1617 O O . ARG A 1 210 ? 15.068 -4.387 -12.263 1.00 96.62 210 ARG A O 1
ATOM 1624 N N . ASP A 1 211 ? 15.202 -6.364 -11.201 1.00 97.75 211 ASP A N 1
ATOM 1625 C CA . ASP A 1 211 ? 15.401 -7.177 -12.392 1.00 97.75 211 ASP A CA 1
ATOM 1626 C C . ASP A 1 211 ? 14.041 -7.628 -12.928 1.00 97.75 211 ASP A C 1
ATOM 1628 O O . ASP A 1 211 ? 13.388 -8.495 -12.341 1.00 97.75 211 ASP A O 1
ATOM 1632 N N . TRP A 1 212 ? 13.636 -7.078 -14.067 1.00 98.44 212 TRP A N 1
ATOM 1633 C CA . TRP A 1 212 ? 12.361 -7.375 -14.718 1.00 98.44 212 TRP A CA 1
ATOM 1634 C C . TRP A 1 212 ? 12.564 -8.195 -15.991 1.00 98.44 212 TRP A C 1
ATOM 1636 O O . TRP A 1 212 ? 13.624 -8.158 -16.612 1.00 98.44 212 TRP A O 1
ATOM 1646 N N . ILE A 1 213 ? 11.534 -8.946 -16.375 1.00 97.75 213 ILE A N 1
ATOM 1647 C CA . ILE A 1 213 ? 11.410 -9.619 -17.668 1.00 97.75 213 ILE A CA 1
ATOM 1648 C C . ILE A 1 213 ? 10.083 -9.218 -18.317 1.00 97.75 213 ILE A C 1
ATOM 1650 O O . ILE A 1 213 ? 9.068 -9.059 -17.635 1.00 97.75 213 ILE A O 1
ATOM 1654 N N . LEU A 1 214 ? 10.100 -9.058 -19.641 1.00 98.25 214 LEU A N 1
ATOM 1655 C CA . LEU A 1 214 ? 8.922 -8.739 -20.446 1.00 98.25 214 LEU A CA 1
ATOM 1656 C C . LEU A 1 214 ? 8.459 -10.012 -21.161 1.00 98.25 214 LEU A C 1
ATOM 1658 O O . LEU A 1 214 ? 9.179 -10.542 -22.008 1.00 98.25 214 LEU A O 1
ATOM 1662 N N . ASP A 1 215 ? 7.271 -10.504 -20.825 1.00 97.19 215 ASP A N 1
ATOM 1663 C CA . ASP A 1 215 ? 6.657 -11.653 -21.485 1.00 97.19 215 ASP A CA 1
ATOM 1664 C C . ASP A 1 215 ? 5.785 -11.163 -22.647 1.00 97.19 215 ASP A C 1
ATOM 1666 O O . ASP A 1 215 ? 4.656 -10.700 -22.466 1.00 97.19 215 ASP A O 1
ATOM 1670 N N . LEU A 1 216 ? 6.345 -11.231 -23.857 1.00 96.94 216 LEU A N 1
ATOM 1671 C CA . LEU A 1 216 ? 5.698 -10.735 -25.073 1.00 96.94 216 LEU A CA 1
ATOM 1672 C C . LEU A 1 216 ? 4.512 -11.600 -25.526 1.00 96.94 216 LEU A C 1
ATOM 1674 O O . LEU A 1 216 ? 3.698 -11.131 -26.323 1.00 96.94 216 LEU A O 1
ATOM 1678 N N . GLU A 1 217 ? 4.409 -12.849 -25.060 1.00 95.12 217 GLU A N 1
ATOM 1679 C CA . GLU A 1 217 ? 3.326 -13.746 -25.465 1.00 95.12 217 GLU A CA 1
ATOM 1680 C C . GLU A 1 217 ? 2.107 -13.613 -24.554 1.00 95.12 217 GLU A C 1
ATOM 1682 O O . GLU A 1 217 ? 0.988 -13.500 -25.062 1.00 95.12 217 GLU A O 1
ATOM 1687 N N . GLU A 1 218 ? 2.329 -13.546 -23.240 1.00 95.44 218 GLU A N 1
ATOM 1688 C CA . GLU A 1 218 ? 1.282 -13.327 -22.234 1.00 95.44 218 GLU A CA 1
ATOM 1689 C C . GLU A 1 218 ? 0.900 -11.848 -22.060 1.00 95.44 218 GLU A C 1
ATOM 1691 O O . GLU A 1 218 ? -0.166 -11.540 -21.517 1.00 95.44 218 GLU A O 1
ATOM 1696 N N . GLY A 1 219 ? 1.751 -10.927 -22.520 1.00 97.31 219 GLY A N 1
ATOM 1697 C CA . GLY A 1 219 ? 1.538 -9.490 -22.370 1.00 97.31 219 GLY A CA 1
ATOM 1698 C C . GLY A 1 219 ? 1.795 -8.995 -20.946 1.00 97.31 219 GLY A C 1
ATOM 1699 O O . GLY A 1 219 ? 1.139 -8.055 -20.514 1.00 97.31 219 GLY A O 1
ATOM 1700 N N . ILE A 1 220 ? 2.695 -9.623 -20.183 1.00 97.69 220 ILE A N 1
ATOM 1701 C CA . ILE A 1 220 ? 2.918 -9.295 -18.763 1.00 97.69 220 ILE A CA 1
ATOM 1702 C C . ILE A 1 220 ? 4.368 -8.917 -18.464 1.00 97.69 220 ILE A C 1
ATOM 1704 O O . ILE A 1 220 ? 5.295 -9.244 -19.203 1.00 97.69 220 ILE A O 1
ATOM 1708 N N . ILE A 1 221 ? 4.556 -8.237 -17.336 1.00 98.56 221 ILE A N 1
ATOM 1709 C CA . ILE A 1 221 ? 5.865 -7.890 -16.786 1.00 98.56 221 ILE A CA 1
ATOM 1710 C C . ILE A 1 221 ? 6.027 -8.649 -15.470 1.00 98.56 221 ILE A C 1
ATOM 1712 O O . ILE A 1 221 ? 5.176 -8.541 -14.585 1.00 98.56 221 ILE A O 1
ATOM 1716 N N . SER A 1 222 ? 7.115 -9.405 -15.343 1.00 98.50 222 SER A N 1
ATOM 1717 C CA . SER A 1 222 ? 7.403 -10.266 -14.190 1.00 98.50 222 SER A CA 1
ATOM 1718 C C . SER A 1 222 ? 8.778 -9.956 -13.602 1.00 98.50 222 SER A C 1
ATOM 1720 O O . SER A 1 222 ? 9.677 -9.552 -14.344 1.00 98.50 222 SER A O 1
ATOM 1722 N N . PRO A 1 223 ? 9.004 -10.174 -12.297 1.00 98.19 223 PRO A N 1
ATOM 1723 C CA . PRO A 1 223 ? 10.354 -10.167 -11.762 1.00 98.19 223 PRO A CA 1
ATOM 1724 C C . PRO A 1 223 ? 11.158 -11.372 -12.246 1.00 98.19 223 PRO A C 1
ATOM 1726 O O . PRO A 1 223 ? 10.693 -12.511 -12.237 1.00 98.19 223 PRO A O 1
ATOM 1729 N N . LYS A 1 224 ? 12.417 -11.127 -12.599 1.00 97.56 224 LYS A N 1
ATOM 1730 C CA . LYS A 1 224 ? 13.355 -12.121 -13.139 1.00 97.56 224 LYS A CA 1
ATOM 1731 C C . LYS A 1 224 ? 13.649 -13.271 -12.172 1.00 97.56 224 LYS A C 1
ATOM 1733 O O . LYS A 1 224 ? 13.865 -14.395 -12.614 1.00 97.56 224 LYS A O 1
ATOM 1738 N N . HIS A 1 225 ? 13.653 -12.984 -10.869 1.00 96.62 225 HIS A N 1
ATOM 1739 C CA . HIS A 1 225 ? 13.966 -13.947 -9.802 1.00 96.62 225 HIS A CA 1
ATOM 1740 C C . HIS A 1 225 ? 12.740 -14.681 -9.251 1.00 96.62 225 HIS A C 1
ATOM 1742 O O . HIS A 1 225 ? 12.901 -15.637 -8.501 1.00 96.62 225 HIS A O 1
ATOM 1748 N N . GLU A 1 226 ? 11.527 -14.285 -9.646 1.00 97.00 226 GLU A N 1
ATOM 1749 C CA . GLU A 1 226 ? 10.301 -15.026 -9.332 1.00 97.00 226 GLU A CA 1
ATOM 1750 C C . GLU A 1 226 ? 9.299 -14.949 -10.506 1.00 97.00 226 GLU A C 1
ATOM 1752 O O . GLU A 1 226 ? 8.255 -14.299 -10.404 1.00 97.00 226 GLU A O 1
ATOM 1757 N N . PRO A 1 227 ? 9.590 -15.604 -11.651 1.00 96.44 227 PRO A N 1
ATOM 1758 C CA . PRO A 1 227 ? 8.812 -15.435 -12.883 1.00 96.44 227 PRO A CA 1
ATOM 1759 C C . PRO A 1 227 ? 7.351 -15.900 -12.820 1.00 96.44 227 PRO A C 1
ATOM 1761 O O . PRO A 1 227 ? 6.623 -15.673 -13.786 1.00 96.44 227 PRO A O 1
ATOM 1764 N N . LYS A 1 228 ? 6.925 -16.570 -11.733 1.00 96.75 228 LYS A N 1
ATOM 1765 C CA . LYS A 1 228 ? 5.527 -16.971 -11.477 1.00 96.75 228 LYS A CA 1
ATOM 1766 C C . LYS A 1 228 ? 4.645 -15.821 -10.972 1.00 96.75 228 LYS A C 1
ATOM 1768 O O . LYS A 1 228 ? 3.430 -15.980 -10.914 1.00 96.75 228 LYS A O 1
ATOM 1773 N N . LEU A 1 229 ? 5.250 -14.691 -10.601 1.00 98.38 229 LEU A N 1
ATOM 1774 C CA . LEU A 1 229 ? 4.555 -13.454 -10.251 1.00 98.38 229 LEU A CA 1
ATOM 1775 C C . LEU A 1 229 ? 4.575 -12.472 -11.429 1.00 98.38 229 LEU A C 1
ATOM 1777 O O . LEU A 1 229 ? 5.394 -12.592 -12.340 1.00 98.38 229 LEU A O 1
ATOM 1781 N N . ALA A 1 230 ? 3.688 -11.486 -11.408 1.00 98.50 230 ALA A N 1
ATOM 1782 C CA . ALA A 1 230 ? 3.599 -10.411 -12.391 1.00 98.50 230 ALA A CA 1
ATOM 1783 C C . ALA A 1 230 ? 3.164 -9.094 -11.733 1.00 98.50 230 ALA A C 1
ATOM 1785 O O . ALA A 1 230 ? 2.685 -9.098 -10.597 1.00 98.50 230 ALA A O 1
ATOM 1786 N N . LEU A 1 231 ? 3.311 -7.973 -12.444 1.00 98.56 231 LEU A N 1
ATOM 1787 C CA . LEU A 1 231 ? 2.706 -6.703 -12.038 1.00 98.56 231 LEU A CA 1
ATOM 1788 C C . LEU A 1 231 ? 1.174 -6.825 -12.009 1.00 98.56 231 LEU A C 1
ATOM 1790 O O . LEU A 1 231 ? 0.549 -7.309 -12.956 1.00 98.56 231 LEU A O 1
ATOM 1794 N N . GLY A 1 232 ? 0.571 -6.370 -10.916 1.00 97.94 232 GLY A N 1
ATOM 1795 C CA . GLY A 1 232 ? -0.858 -6.459 -10.651 1.00 97.94 232 GLY A CA 1
ATOM 1796 C C . GLY A 1 232 ? -1.404 -5.218 -9.962 1.00 97.94 232 GLY A C 1
ATOM 1797 O O . GLY A 1 232 ? -0.662 -4.405 -9.407 1.00 97.94 232 GLY A O 1
ATOM 1798 N N . ARG A 1 233 ? -2.730 -5.095 -9.993 1.00 97.00 233 ARG A N 1
ATOM 1799 C CA . ARG A 1 233 ? -3.467 -4.020 -9.330 1.00 97.00 233 ARG A CA 1
ATOM 1800 C C . ARG A 1 233 ? -3.665 -4.341 -7.856 1.00 97.00 233 ARG A C 1
ATOM 1802 O O . ARG A 1 233 ? -4.125 -5.436 -7.517 1.00 97.00 233 ARG A O 1
ATOM 1809 N N . GLY A 1 234 ? -3.304 -3.401 -6.993 1.00 95.88 234 GLY A N 1
ATOM 1810 C CA . GLY A 1 234 ? -3.559 -3.481 -5.562 1.00 95.88 234 GLY A CA 1
ATOM 1811 C C . GLY A 1 234 ? -5.005 -3.139 -5.210 1.00 95.88 234 GLY A C 1
ATOM 1812 O O . GLY A 1 234 ? -5.899 -3.118 -6.052 1.00 95.88 234 GLY A O 1
ATOM 1813 N N . PHE A 1 235 ? -5.211 -2.848 -3.933 1.00 94.56 235 PHE A N 1
ATOM 1814 C CA . PHE A 1 235 ? -6.444 -2.324 -3.351 1.00 94.56 235 PHE A CA 1
ATOM 1815 C C . PHE A 1 235 ? -6.029 -1.262 -2.325 1.00 94.56 235 PHE A C 1
ATOM 1817 O O . PHE A 1 235 ? -4.953 -1.382 -1.728 1.00 94.56 235 PHE A O 1
ATOM 1824 N N . GLN A 1 236 ? -6.839 -0.222 -2.129 1.00 95.12 236 GLN A N 1
ATOM 182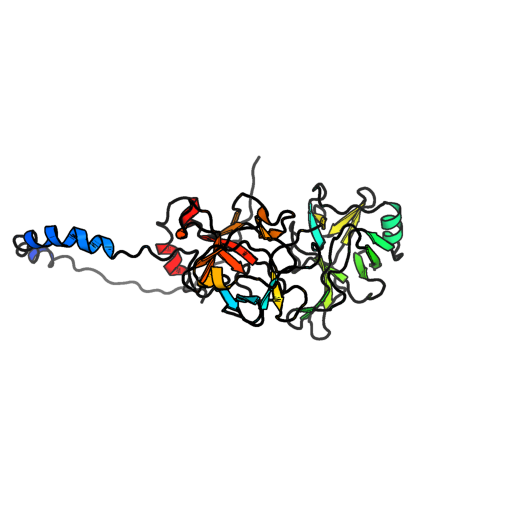5 C CA . GLN A 1 236 ? -6.603 0.726 -1.041 1.00 95.12 236 GLN A CA 1
ATOM 1826 C C . GLN A 1 236 ? -6.807 0.025 0.311 1.00 95.12 236 GLN A C 1
ATOM 1828 O O . GLN A 1 236 ? -7.720 -0.786 0.476 1.00 95.12 236 GLN A O 1
ATOM 1833 N N . GLN A 1 237 ? -5.952 0.345 1.278 1.00 96.44 237 GLN A N 1
ATOM 1834 C CA . GLN A 1 237 ? -5.951 -0.184 2.645 1.00 96.44 237 GLN A CA 1
ATOM 1835 C C . GLN A 1 237 ? -5.533 0.935 3.605 1.00 96.44 237 GLN A C 1
ATOM 1837 O O . GLN A 1 237 ? -4.911 1.909 3.174 1.00 96.44 237 GLN A O 1
ATOM 1842 N N . LEU A 1 238 ? -5.813 0.789 4.900 1.00 98.12 238 LEU A N 1
ATOM 1843 C CA . LEU A 1 238 ? -5.338 1.754 5.891 1.00 98.12 238 LEU A CA 1
ATOM 1844 C C . LEU A 1 238 ? -3.819 1.705 6.015 1.00 98.12 238 LEU A C 1
ATOM 1846 O O . LEU A 1 238 ? -3.212 0.630 6.056 1.00 98.12 238 LEU A O 1
ATOM 1850 N N . GLN A 1 239 ? -3.220 2.878 6.160 1.00 97.88 239 GLN A N 1
ATOM 1851 C CA . GLN A 1 239 ? -1.792 3.067 6.356 1.00 97.88 239 GLN A CA 1
ATOM 1852 C C . GLN A 1 239 ? -1.520 4.201 7.348 1.00 97.88 239 GLN A C 1
ATOM 1854 O O . GLN A 1 239 ? -2.394 5.015 7.658 1.00 97.88 239 GLN A O 1
ATOM 1859 N N . LEU A 1 240 ? -0.287 4.255 7.849 1.00 97.81 240 LEU A N 1
ATOM 1860 C CA . LEU A 1 240 ? 0.234 5.434 8.534 1.00 97.81 240 LEU A CA 1
ATOM 1861 C C . LEU A 1 240 ? 0.689 6.481 7.518 1.00 97.81 240 LEU A C 1
ATOM 1863 O O . LEU A 1 240 ? 1.536 6.202 6.676 1.00 97.81 240 LEU A O 1
ATOM 1867 N N . HIS A 1 241 ? 0.189 7.703 7.641 1.00 97.00 241 HIS A N 1
ATOM 1868 C CA . HIS A 1 241 ? 0.622 8.858 6.856 1.00 97.00 241 HIS A CA 1
ATOM 1869 C C . HIS A 1 241 ? 1.205 9.919 7.779 1.00 97.00 241 HIS A C 1
ATOM 1871 O O . HIS A 1 241 ? 0.710 10.103 8.894 1.00 97.00 241 HIS A O 1
ATOM 1877 N N . LYS A 1 242 ? 2.242 10.645 7.348 1.00 95.38 242 LYS A N 1
ATOM 1878 C CA . LYS A 1 242 ? 2.759 11.759 8.150 1.00 95.38 242 LYS A CA 1
ATOM 1879 C C . LYS A 1 242 ? 1.689 12.850 8.279 1.00 95.38 242 LYS A C 1
ATOM 1881 O O . LYS A 1 242 ? 1.067 13.221 7.278 1.00 95.38 242 LYS A O 1
ATOM 1886 N N . ARG A 1 243 ? 1.462 13.371 9.494 1.00 95.31 243 ARG A N 1
ATOM 1887 C CA . ARG A 1 243 ? 0.479 14.438 9.760 1.00 95.31 243 ARG A CA 1
ATOM 1888 C C . ARG A 1 243 ? 0.694 15.613 8.799 1.00 95.31 243 ARG A C 1
ATOM 1890 O O . ARG A 1 243 ? 1.822 16.037 8.556 1.00 95.31 243 ARG A O 1
ATOM 1897 N N . GLY A 1 244 ? -0.404 16.130 8.249 1.00 92.31 244 GLY A N 1
ATOM 1898 C CA . GLY A 1 244 ? -0.394 17.222 7.269 1.00 92.31 244 GLY A CA 1
ATOM 1899 C C . GLY A 1 244 ? -0.130 16.811 5.813 1.00 92.31 244 GLY A C 1
ATOM 1900 O O . GLY A 1 244 ? -0.189 17.675 4.940 1.00 92.31 244 GLY A O 1
ATOM 1901 N N . THR A 1 245 ? 0.124 15.530 5.516 1.00 92.75 245 THR A N 1
ATOM 1902 C CA . THR A 1 245 ? 0.134 15.021 4.129 1.00 92.75 245 THR A CA 1
ATOM 1903 C C . THR A 1 245 ? -1.285 14.735 3.625 1.00 92.75 245 THR A C 1
ATOM 1905 O O . THR A 1 245 ? -2.218 14.587 4.413 1.00 92.75 245 THR A O 1
ATOM 1908 N N . LYS A 1 246 ? -1.461 14.654 2.297 1.00 90.94 246 LYS A N 1
ATOM 1909 C CA . LYS A 1 246 ? -2.777 14.470 1.658 1.00 90.94 246 LYS A CA 1
ATOM 1910 C C . LYS A 1 246 ? -3.490 13.161 2.016 1.00 90.94 246 LYS A C 1
ATOM 1912 O O . LYS A 1 246 ? -4.708 13.167 2.090 1.00 90.94 246 LYS A O 1
ATOM 1917 N N . GLY A 1 247 ? -2.752 12.068 2.220 1.00 93.50 247 GLY A N 1
ATOM 1918 C CA . GLY A 1 247 ? -3.349 10.753 2.499 1.00 93.50 247 GLY A CA 1
ATOM 1919 C C . GLY A 1 247 ? -3.886 10.589 3.925 1.00 93.50 247 GLY A C 1
ATOM 1920 O O . GLY A 1 247 ? -4.529 9.587 4.222 1.00 93.50 247 GLY A O 1
ATOM 1921 N N . VAL A 1 248 ? -3.649 11.560 4.818 1.00 97.62 248 VAL A N 1
ATOM 1922 C CA . VAL A 1 248 ? -4.203 11.559 6.180 1.00 97.62 248 VAL A CA 1
ATOM 1923 C C . VAL A 1 248 ? -5.723 11.695 6.126 1.00 97.62 248 VAL A C 1
ATOM 1925 O O . VAL A 1 248 ? -6.247 12.688 5.620 1.00 97.62 248 VAL A O 1
ATOM 1928 N N . TRP A 1 249 ? -6.437 10.730 6.703 1.00 97.62 249 TRP A N 1
ATOM 1929 C CA . TRP A 1 249 ? -7.892 10.782 6.796 1.00 97.62 249 TRP A CA 1
ATOM 1930 C C . TRP A 1 249 ? -8.335 11.662 7.964 1.00 97.62 249 TRP A C 1
ATOM 1932 O O . TRP A 1 249 ? -7.779 11.601 9.062 1.00 97.62 249 TRP A O 1
ATOM 1942 N N . LYS A 1 250 ? -9.388 12.446 7.724 1.00 98.00 250 LYS A N 1
ATOM 1943 C CA . LYS A 1 250 ? -10.131 13.160 8.764 1.00 98.00 250 LYS A CA 1
ATOM 1944 C C . LYS A 1 250 ? -11.441 12.450 9.056 1.00 98.00 250 LYS A C 1
ATOM 1946 O O . LYS A 1 250 ? -12.059 11.896 8.152 1.00 98.00 250 LYS A O 1
ATOM 1951 N N . PHE A 1 251 ? -11.877 12.503 10.305 1.00 97.50 251 PHE A N 1
ATOM 1952 C CA . PHE A 1 251 ? -13.074 11.832 10.788 1.00 97.50 251 PHE A CA 1
ATOM 1953 C C . PHE A 1 251 ? -13.983 12.820 11.513 1.00 97.50 251 PHE A C 1
ATOM 1955 O O . PHE A 1 251 ? -13.578 13.452 12.490 1.00 97.50 251 PHE A O 1
ATOM 1962 N N . ASP A 1 252 ? -15.235 12.898 11.071 1.00 92.44 252 ASP A N 1
ATOM 1963 C CA . ASP A 1 252 ? -16.302 13.504 11.861 1.00 92.44 252 ASP A CA 1
ATOM 1964 C C . ASP A 1 252 ? -16.767 12.521 12.946 1.00 92.44 252 ASP A C 1
ATOM 1966 O O . ASP A 1 252 ? -16.788 11.308 12.739 1.00 92.44 252 ASP A O 1
ATOM 1970 N N . ASN A 1 253 ? -17.292 13.045 14.055 1.00 89.50 253 ASN A N 1
ATOM 1971 C CA . ASN A 1 253 ? -17.892 12.278 15.158 1.00 89.50 253 ASN A CA 1
ATOM 1972 C C . ASN A 1 253 ? -16.913 11.466 16.043 1.00 89.50 253 ASN A C 1
ATOM 1974 O O . ASN A 1 253 ? -17.325 10.481 16.661 1.00 89.50 253 ASN A O 1
ATOM 1978 N N . LEU A 1 254 ? -15.636 11.862 16.163 1.00 97.00 254 LEU A N 1
ATOM 1979 C CA . LEU A 1 254 ? -14.694 11.222 17.107 1.00 97.00 254 LEU A CA 1
ATOM 1980 C C . LEU A 1 254 ? -15.149 11.303 18.581 1.00 97.00 254 LEU A C 1
ATOM 1982 O O . LEU A 1 254 ? -14.721 10.494 19.402 1.00 97.00 254 LEU A O 1
ATOM 1986 N N . ASP A 1 255 ? -16.045 12.233 18.924 1.00 95.75 255 ASP A N 1
ATOM 1987 C CA . ASP A 1 255 ? -16.725 12.287 20.222 1.00 95.75 255 ASP A CA 1
ATOM 1988 C C . ASP A 1 255 ? -17.548 11.027 20.527 1.00 95.75 255 ASP A C 1
ATOM 1990 O O . ASP A 1 255 ? -17.586 10.612 21.681 1.00 95.75 255 ASP A O 1
ATOM 1994 N N . LYS A 1 256 ? -18.134 10.361 19.522 1.00 96.50 256 LYS A N 1
ATOM 1995 C CA . LYS A 1 256 ? -18.847 9.087 19.726 1.00 96.50 256 LYS A CA 1
ATOM 1996 C C . LYS A 1 256 ? -17.923 8.020 20.282 1.00 96.50 256 LYS A C 1
ATOM 1998 O O . LYS A 1 256 ? -18.234 7.416 21.303 1.00 96.50 256 LYS A O 1
ATOM 2003 N N . LEU A 1 257 ? -16.760 7.856 19.652 1.00 96.81 257 LEU A N 1
ATOM 2004 C CA . LEU A 1 257 ? -15.739 6.916 20.101 1.00 96.81 257 LEU A CA 1
ATOM 2005 C C . LEU A 1 257 ? -15.292 7.228 21.534 1.00 96.81 257 LEU A C 1
ATOM 2007 O O . LEU A 1 257 ? -15.269 6.329 22.367 1.00 96.81 257 LEU A O 1
ATOM 2011 N N . ILE A 1 258 ? -15.026 8.499 21.844 1.00 95.69 258 ILE A N 1
ATOM 2012 C CA . ILE A 1 258 ? -14.639 8.952 23.193 1.00 95.69 258 ILE A CA 1
ATOM 2013 C C . ILE A 1 258 ? -15.748 8.700 24.231 1.00 95.69 258 ILE A C 1
ATOM 2015 O O . ILE A 1 258 ? -15.455 8.385 25.380 1.00 95.69 258 ILE A O 1
ATOM 2019 N N . ASN A 1 259 ? -17.019 8.765 23.832 1.00 95.50 259 ASN A N 1
ATOM 2020 C CA . ASN A 1 259 ? -18.164 8.429 24.681 1.00 95.50 259 ASN A CA 1
ATOM 2021 C C . ASN A 1 259 ? -18.468 6.910 24.744 1.00 95.50 259 ASN A C 1
ATOM 2023 O O . ASN A 1 259 ? -19.469 6.511 25.341 1.00 95.50 259 ASN A O 1
ATOM 2027 N N . GLY A 1 260 ? -17.636 6.051 24.137 1.00 92.75 260 GLY A N 1
ATOM 2028 C CA . GLY A 1 260 ? -17.821 4.592 24.087 1.00 92.75 260 GLY A CA 1
ATOM 2029 C C . GLY A 1 260 ? -18.876 4.106 23.078 1.00 92.75 260 GLY A C 1
ATOM 2030 O O . GLY A 1 260 ? -19.223 2.918 23.060 1.00 92.75 260 GLY A O 1
ATOM 2031 N N . GLU A 1 261 ? -19.395 4.999 22.234 1.00 96.06 261 GLU A N 1
ATOM 2032 C CA . GLU A 1 261 ? -20.338 4.684 21.160 1.00 96.06 261 GLU A CA 1
ATOM 2033 C C . GLU A 1 261 ? -19.611 4.176 19.899 1.00 96.06 261 GLU A C 1
ATOM 2035 O O . GLU A 1 261 ? -18.502 4.619 19.587 1.00 96.06 261 GLU A O 1
ATOM 2040 N N . PRO A 1 262 ? -20.225 3.263 19.122 1.00 96.12 262 PRO A N 1
ATOM 2041 C CA . PRO A 1 262 ? -19.634 2.778 17.884 1.00 96.12 262 PRO A CA 1
ATOM 2042 C C . PRO A 1 262 ? -19.705 3.816 16.751 1.00 96.12 262 PRO A C 1
ATOM 2044 O O . PRO A 1 262 ? -20.734 4.455 16.519 1.00 96.12 262 PRO A O 1
ATOM 2047 N N . MET A 1 263 ? -18.632 3.907 15.967 1.00 96.50 263 MET A N 1
ATOM 2048 C CA . MET A 1 263 ? -18.515 4.742 14.769 1.00 96.50 263 MET A CA 1
ATOM 2049 C C . MET A 1 263 ? -18.205 3.870 13.546 1.00 96.50 263 MET A C 1
ATOM 2051 O O . MET A 1 263 ? -17.445 2.909 13.640 1.00 96.50 263 MET A O 1
ATOM 2055 N N . LYS A 1 264 ? -18.767 4.197 12.378 1.00 97.38 264 LYS A N 1
ATOM 2056 C CA . LYS A 1 264 ? -18.342 3.596 11.102 1.00 97.38 264 LYS A CA 1
ATOM 2057 C C . LYS A 1 264 ? -17.007 4.209 10.677 1.00 97.38 264 LYS A C 1
ATOM 2059 O O . LYS A 1 264 ? -16.860 5.425 10.745 1.00 97.38 264 LYS A O 1
ATOM 2064 N N . LEU A 1 265 ? -16.060 3.392 10.217 1.00 97.31 265 LEU A N 1
ATOM 2065 C CA . LEU A 1 265 ? -14.751 3.860 9.756 1.00 97.31 265 LEU A CA 1
ATOM 2066 C C . LEU A 1 265 ? -14.853 4.449 8.338 1.00 97.31 265 LEU A C 1
ATOM 2068 O O . LEU A 1 265 ? -14.509 3.811 7.341 1.00 97.31 265 LEU A O 1
ATOM 2072 N N . VAL A 1 266 ? -15.396 5.665 8.280 1.00 97.81 266 VAL A N 1
ATOM 2073 C CA . VAL A 1 266 ? -15.628 6.472 7.078 1.00 97.81 266 VAL A CA 1
ATOM 2074 C C . VAL A 1 266 ? -15.029 7.855 7.323 1.00 97.81 266 VAL A C 1
ATOM 2076 O O . VAL A 1 266 ? -15.259 8.432 8.387 1.00 97.81 266 VAL A O 1
ATOM 2079 N N . ASN A 1 267 ? -14.243 8.366 6.378 1.00 96.81 267 ASN A N 1
ATOM 2080 C CA . ASN A 1 267 ? -13.622 9.686 6.485 1.00 96.81 267 ASN A CA 1
ATOM 2081 C C . ASN A 1 267 ? -14.587 10.817 6.054 1.00 96.81 267 ASN A C 1
ATOM 2083 O O . ASN A 1 267 ? -15.685 10.561 5.553 1.00 96.81 267 ASN A O 1
ATOM 2087 N N . THR A 1 268 ? -14.182 12.078 6.228 1.00 96.56 268 THR A N 1
ATOM 2088 C CA . THR A 1 268 ? -14.977 13.264 5.838 1.00 96.56 268 THR A CA 1
ATOM 2089 C C . THR A 1 268 ? -15.295 13.344 4.343 1.00 96.56 268 THR A C 1
ATOM 2091 O O . THR A 1 268 ? -16.274 13.981 3.961 1.00 96.56 268 THR A O 1
ATOM 2094 N N . ASP A 1 269 ? -14.494 12.692 3.500 1.00 94.50 269 ASP A N 1
ATOM 2095 C CA . ASP A 1 269 ? -14.654 12.673 2.042 1.00 94.50 269 ASP A CA 1
ATOM 2096 C C . ASP A 1 269 ? -15.556 11.514 1.569 1.00 94.50 269 ASP A C 1
ATOM 2098 O O . ASP A 1 269 ? -15.848 11.383 0.381 1.00 94.50 269 ASP A O 1
ATOM 2102 N N . GLY A 1 270 ? -16.034 10.680 2.501 1.00 95.25 270 GLY A N 1
ATOM 2103 C CA . GLY A 1 270 ? -16.900 9.531 2.240 1.00 95.25 270 GLY A CA 1
ATOM 2104 C C . GLY A 1 270 ? -16.165 8.229 1.912 1.00 95.25 270 GLY A C 1
ATOM 2105 O O . GLY A 1 270 ? -16.836 7.214 1.709 1.00 95.25 270 GLY A O 1
ATOM 2106 N N . LEU A 1 271 ? -14.825 8.221 1.900 1.00 95.81 271 LEU A N 1
ATOM 2107 C CA . LEU A 1 271 ? -14.036 6.995 1.750 1.00 95.81 271 LEU A CA 1
ATOM 2108 C C . LEU A 1 271 ? -14.249 6.096 2.964 1.00 95.81 271 LEU A C 1
ATOM 2110 O O . LEU A 1 271 ? -14.235 6.543 4.113 1.00 95.81 271 LEU A O 1
ATOM 2114 N N . ALA A 1 272 ? -14.458 4.814 2.697 1.00 97.44 272 ALA A N 1
ATOM 2115 C CA . ALA A 1 272 ? -14.961 3.856 3.662 1.00 97.44 272 ALA A CA 1
ATOM 2116 C C . ALA A 1 272 ? -14.050 2.638 3.734 1.00 97.44 272 ALA A C 1
ATOM 2118 O O . ALA A 1 272 ? -13.706 2.048 2.713 1.00 97.44 272 ALA A O 1
ATOM 2119 N N . MET A 1 273 ? -13.696 2.223 4.948 1.00 97.88 273 MET A N 1
ATOM 2120 C CA . MET A 1 273 ? -12.814 1.081 5.160 1.00 97.88 273 MET A CA 1
ATOM 2121 C C . MET A 1 273 ? -13.569 -0.100 5.770 1.00 97.88 273 MET A C 1
ATOM 2123 O O . MET A 1 273 ? -14.275 0.032 6.771 1.00 97.88 273 MET A O 1
ATOM 2127 N N . GLY A 1 274 ? -13.397 -1.276 5.176 1.00 97.75 274 GLY A N 1
ATOM 2128 C CA . GLY A 1 274 ? -13.944 -2.550 5.623 1.00 97.75 274 GLY A CA 1
ATOM 2129 C C . GLY A 1 274 ? -12.869 -3.630 5.745 1.00 97.75 274 GLY A C 1
ATOM 2130 O O . GLY A 1 274 ? -11.675 -3.344 5.878 1.00 97.75 274 GLY A O 1
ATOM 2131 N N . LYS A 1 275 ? -13.319 -4.888 5.744 1.00 96.75 275 LYS A N 1
ATOM 2132 C CA . LYS A 1 275 ? -12.497 -6.106 5.773 1.00 96.75 275 LYS A CA 1
ATOM 2133 C C . LYS A 1 275 ? -12.191 -6.538 4.332 1.00 96.75 275 LYS A C 1
ATOM 2135 O O . LYS A 1 275 ? -13.120 -6.690 3.547 1.00 96.75 275 LYS A O 1
ATOM 2140 N N . LYS A 1 276 ? -10.924 -6.812 3.993 1.00 95.19 276 LYS A N 1
ATOM 2141 C CA . LYS A 1 276 ? -10.538 -7.360 2.672 1.00 95.19 276 LYS A CA 1
ATOM 2142 C C . LYS A 1 276 ? -11.177 -8.723 2.382 1.00 95.19 276 LYS A C 1
ATOM 2144 O O . LYS A 1 276 ? -11.473 -9.047 1.238 1.00 95.19 276 LYS A O 1
ATOM 2149 N N . LEU A 1 277 ? -11.316 -9.543 3.422 1.00 91.56 277 LEU A N 1
ATOM 2150 C CA . LEU A 1 277 ? -11.910 -10.877 3.393 1.00 91.56 277 LEU A CA 1
ATOM 2151 C C . LEU A 1 277 ? -12.687 -11.082 4.695 1.00 91.56 277 LEU A C 1
ATOM 2153 O O . LEU A 1 277 ? -12.238 -10.639 5.750 1.00 91.56 277 LEU A O 1
ATOM 2157 N N . ASP A 1 278 ? -13.785 -11.833 4.646 1.00 88.19 278 ASP A N 1
ATOM 2158 C CA . ASP A 1 278 ? -14.578 -12.155 5.844 1.00 88.19 278 ASP A CA 1
ATOM 2159 C C . ASP A 1 278 ? -13.900 -13.176 6.778 1.00 88.19 278 ASP A C 1
ATOM 2161 O O . ASP A 1 278 ? -14.336 -13.368 7.912 1.00 88.19 278 ASP A O 1
ATOM 2165 N N . ARG A 1 279 ? -12.827 -13.835 6.314 1.00 90.00 279 ARG A N 1
ATOM 2166 C CA . ARG A 1 279 ? -12.058 -14.813 7.096 1.00 90.00 279 ARG A CA 1
ATOM 2167 C C . ARG A 1 279 ? -10.819 -14.191 7.735 1.00 90.00 279 ARG A C 1
ATOM 2169 O O . ARG A 1 279 ? -10.065 -13.468 7.083 1.00 90.00 279 ARG A O 1
ATOM 2176 N N . GLU A 1 280 ? -10.567 -14.574 8.980 1.00 91.25 280 GLU A N 1
ATOM 2177 C CA . GLU A 1 280 ? -9.297 -14.337 9.661 1.00 91.25 280 GLU A CA 1
ATOM 2178 C C . GLU A 1 280 ? -8.185 -15.204 9.038 1.00 91.25 280 GLU A C 1
ATOM 2180 O O . GLU A 1 280 ? -8.401 -16.360 8.666 1.00 91.25 280 GLU A O 1
ATOM 2185 N N . ASN A 1 281 ? -6.986 -14.639 8.921 1.00 90.69 281 ASN A N 1
ATOM 2186 C CA . ASN A 1 281 ? -5.743 -15.356 8.633 1.00 90.69 281 ASN A CA 1
ATOM 2187 C C . ASN A 1 281 ? -4.938 -15.471 9.934 1.00 90.69 281 ASN A C 1
ATOM 2189 O O . ASN A 1 281 ? -5.163 -14.691 10.856 1.00 90.69 281 ASN A O 1
ATOM 2193 N N . ILE A 1 282 ? -3.990 -16.407 10.012 1.00 88.56 282 ILE A N 1
ATOM 2194 C CA . ILE A 1 282 ? -3.136 -16.598 11.195 1.00 88.56 282 ILE A CA 1
ATOM 2195 C C . ILE A 1 282 ? -1.678 -16.333 10.815 1.00 88.56 282 ILE A C 1
ATOM 2197 O O . ILE A 1 282 ? -1.203 -16.822 9.789 1.00 88.56 282 ILE A O 1
ATOM 2201 N N . PHE A 1 283 ? -0.972 -15.577 11.653 1.00 84.69 283 PHE A N 1
ATOM 2202 C CA . PHE A 1 283 ? 0.474 -15.397 11.611 1.00 84.69 283 PHE A CA 1
ATOM 2203 C C . PHE A 1 283 ? 1.025 -15.491 13.037 1.00 84.69 283 PHE A C 1
ATOM 2205 O O . PHE A 1 283 ? 0.748 -14.628 13.868 1.00 84.69 283 PHE A O 1
ATOM 2212 N N . ASP A 1 284 ? 1.806 -16.539 13.312 1.00 86.38 284 ASP A N 1
ATOM 2213 C CA . ASP A 1 284 ? 2.285 -16.860 14.663 1.00 86.38 284 ASP A CA 1
ATOM 2214 C C . ASP A 1 284 ? 1.124 -16.861 15.688 1.00 86.38 284 ASP A C 1
ATOM 2216 O O . ASP A 1 284 ? 0.113 -17.520 15.442 1.00 86.38 284 ASP A O 1
ATOM 2220 N N . ILE A 1 285 ? 1.213 -16.119 16.797 1.00 83.25 285 ILE A N 1
ATOM 2221 C CA . ILE A 1 285 ? 0.162 -16.036 17.827 1.00 83.25 285 ILE A CA 1
ATOM 2222 C C . ILE A 1 285 ? -0.988 -15.070 17.486 1.00 83.25 285 ILE A C 1
ATOM 2224 O O . ILE A 1 285 ? -1.855 -14.828 18.332 1.00 83.25 285 ILE A O 1
ATOM 2228 N N . TRP A 1 286 ? -1.014 -14.512 16.273 1.00 88.06 286 TRP A N 1
ATOM 2229 C CA . TRP A 1 286 ? -1.950 -13.466 15.861 1.00 88.06 286 TRP A CA 1
ATOM 2230 C C . TRP A 1 286 ? -2.927 -13.955 14.794 1.00 88.06 286 TRP A C 1
ATOM 2232 O O . TRP A 1 286 ? -2.535 -14.521 13.775 1.00 88.06 286 TRP A O 1
ATOM 2242 N N . ARG A 1 287 ? -4.210 -13.654 14.992 1.00 91.50 287 ARG A N 1
ATOM 2243 C CA . ARG A 1 287 ? -5.235 -13.675 13.942 1.00 91.50 287 ARG A CA 1
ATOM 2244 C C . ARG A 1 287 ? -5.385 -12.272 13.359 1.00 91.50 287 ARG A C 1
ATOM 2246 O O . ARG A 1 287 ? -5.343 -11.292 14.103 1.00 91.50 287 ARG A O 1
ATOM 2253 N N . TYR A 1 288 ? -5.560 -12.159 12.046 1.00 93.75 288 TYR A N 1
ATOM 2254 C CA . TYR A 1 288 ? -5.693 -10.863 11.384 1.00 93.75 288 TYR A CA 1
ATOM 2255 C C . TYR A 1 288 ? -6.575 -10.878 10.133 1.00 93.75 288 TYR A C 1
ATOM 2257 O O . TYR A 1 288 ? -6.673 -11.870 9.405 1.00 93.75 288 TYR A O 1
ATOM 2265 N N . ILE A 1 289 ? -7.167 -9.723 9.842 1.00 96.25 289 ILE A N 1
ATOM 2266 C CA . ILE A 1 289 ? -7.851 -9.412 8.588 1.00 96.25 289 ILE A CA 1
ATOM 2267 C C . ILE A 1 289 ? -7.233 -8.128 8.036 1.00 96.25 289 ILE A C 1
ATOM 2269 O O . ILE A 1 289 ? -7.081 -7.145 8.762 1.00 96.25 289 ILE A O 1
ATOM 2273 N N . GLN A 1 290 ? -6.873 -8.128 6.750 1.00 97.00 290 GLN A N 1
ATOM 2274 C CA . GLN A 1 290 ? -6.381 -6.908 6.111 1.00 97.00 290 GLN A CA 1
ATOM 2275 C C . GLN A 1 290 ? -7.501 -5.866 6.015 1.00 97.00 290 GLN A C 1
ATOM 2277 O O . GLN A 1 290 ? -8.641 -6.216 5.689 1.00 97.00 290 GLN A O 1
ATOM 2282 N N . SER A 1 291 ? -7.179 -4.599 6.263 1.00 98.00 291 SER A N 1
ATOM 2283 C CA . SER A 1 291 ? -8.086 -3.504 5.918 1.00 98.00 291 SER A CA 1
ATOM 2284 C C . SER A 1 291 ? -8.190 -3.382 4.391 1.00 98.00 291 SER A C 1
ATOM 2286 O O . SER A 1 291 ? -7.234 -3.683 3.677 1.00 98.00 291 SER A O 1
ATOM 2288 N N . ALA A 1 292 ? -9.367 -3.026 3.879 1.00 97.44 292 ALA A N 1
ATOM 2289 C CA . ALA A 1 292 ? -9.568 -2.711 2.466 1.00 97.44 292 ALA A CA 1
ATOM 2290 C C . ALA A 1 292 ? -10.710 -1.708 2.292 1.00 97.44 292 ALA A C 1
ATOM 2292 O O . ALA A 1 292 ? -11.702 -1.772 3.023 1.00 97.44 292 ALA A O 1
ATOM 2293 N N . GLU A 1 293 ? -10.578 -0.805 1.325 1.00 96.69 293 GLU A N 1
ATOM 2294 C CA . GLU A 1 293 ? -11.650 0.108 0.923 1.00 96.69 293 GLU A CA 1
ATOM 2295 C C . GLU A 1 293 ? -12.921 -0.667 0.521 1.00 96.69 293 GLU A C 1
ATOM 2297 O O . GLU A 1 293 ? -12.854 -1.768 -0.035 1.00 96.69 293 GLU A O 1
ATOM 2302 N N . VAL A 1 294 ? -14.093 -0.097 0.813 1.00 96.75 294 VAL A N 1
ATOM 2303 C CA . VAL A 1 294 ? -15.397 -0.626 0.397 1.00 96.75 294 VAL A CA 1
ATOM 2304 C C . VAL A 1 294 ? -16.232 0.446 -0.305 1.00 96.75 294 VAL A C 1
ATOM 2306 O O . VAL A 1 294 ? -16.496 1.503 0.255 1.00 96.75 294 VAL A O 1
ATOM 2309 N N . GLU A 1 295 ? -16.728 0.135 -1.507 1.00 92.88 295 GLU A N 1
ATOM 2310 C CA . GLU A 1 295 ? -17.503 1.062 -2.359 1.00 92.88 295 GLU A CA 1
ATOM 2311 C C . GLU A 1 295 ? -18.797 1.601 -1.713 1.00 92.88 295 GLU A C 1
ATOM 2313 O O . GLU A 1 295 ? -19.300 2.656 -2.091 1.00 92.88 295 GLU A O 1
ATOM 2318 N N . ASP A 1 296 ? -19.380 0.854 -0.769 1.00 94.94 296 ASP A N 1
ATOM 2319 C CA . ASP A 1 296 ? -20.589 1.244 -0.036 1.00 94.94 296 ASP A CA 1
ATOM 2320 C C . ASP A 1 296 ? -20.223 1.556 1.423 1.00 94.94 296 ASP A C 1
ATOM 2322 O O . ASP A 1 296 ? -19.979 0.618 2.193 1.00 94.94 296 ASP A O 1
ATOM 2326 N N . PRO A 1 297 ? -20.258 2.833 1.856 1.00 95.38 297 PRO A N 1
ATOM 2327 C CA . PRO A 1 297 ? -19.961 3.224 3.233 1.00 95.38 297 PRO A CA 1
ATOM 2328 C C . PRO A 1 297 ? -20.814 2.537 4.308 1.00 95.38 297 PRO A C 1
ATOM 2330 O O . PRO A 1 297 ? -20.410 2.471 5.469 1.00 95.38 297 PRO A O 1
ATOM 2333 N N . LYS A 1 298 ? -21.967 1.944 3.965 1.00 94.31 298 LYS A N 1
ATOM 2334 C CA . LYS A 1 298 ? -22.749 1.125 4.913 1.00 94.31 298 LYS A CA 1
ATOM 2335 C C . LYS A 1 298 ? -22.018 -0.165 5.303 1.00 94.31 298 LYS A C 1
ATOM 2337 O O . LYS A 1 298 ? -22.174 -0.638 6.435 1.00 94.31 298 LYS A O 1
ATOM 2342 N N . LYS A 1 299 ? -21.195 -0.700 4.394 1.00 95.31 299 LYS A N 1
ATOM 2343 C CA . LYS A 1 299 ? -20.326 -1.870 4.596 1.00 95.31 299 LYS A CA 1
ATOM 2344 C C . LYS A 1 299 ? -19.018 -1.533 5.317 1.00 95.31 299 LYS A C 1
ATOM 2346 O O . LYS A 1 299 ? -18.288 -2.461 5.656 1.00 95.31 299 LYS A O 1
ATOM 2351 N N . ALA A 1 300 ? -18.729 -0.252 5.578 1.00 97.31 300 ALA A N 1
ATOM 2352 C CA . ALA A 1 300 ? -17.584 0.137 6.397 1.00 97.31 300 ALA A CA 1
ATOM 2353 C C . ALA A 1 300 ? -17.629 -0.582 7.748 1.00 97.31 300 ALA A C 1
ATOM 2355 O O . ALA A 1 300 ? -18.711 -0.851 8.291 1.00 97.31 300 ALA A O 1
ATOM 2356 N N . ILE A 1 301 ? -16.469 -0.893 8.311 1.00 96.75 301 ILE A N 1
ATOM 2357 C CA . ILE A 1 301 ? -16.415 -1.552 9.607 1.00 96.75 301 ILE A CA 1
ATOM 2358 C C . ILE A 1 301 ? -16.904 -0.589 10.697 1.00 96.75 301 ILE A C 1
ATOM 2360 O O . ILE A 1 301 ? -16.636 0.612 10.647 1.00 96.75 301 ILE A O 1
ATOM 2364 N N . SER A 1 302 ? -17.664 -1.101 11.663 1.00 97.06 302 SER A N 1
ATOM 2365 C CA . SER A 1 302 ? -17.958 -0.355 12.889 1.00 97.06 302 SER A CA 1
ATOM 2366 C C . SER A 1 302 ? -16.816 -0.580 13.872 1.00 97.06 302 SER A C 1
ATOM 2368 O O . SER A 1 302 ? -16.392 -1.720 14.054 1.00 97.06 302 SER A O 1
ATOM 2370 N N . ILE A 1 303 ? -16.348 0.478 14.525 1.00 97.12 303 ILE A N 1
ATOM 2371 C CA . ILE A 1 303 ? -15.346 0.418 15.590 1.00 97.12 303 ILE A CA 1
ATOM 2372 C C . ILE A 1 303 ? -15.837 1.129 16.850 1.00 97.12 303 ILE A C 1
ATOM 2374 O O . ILE A 1 303 ? -16.645 2.051 16.768 1.00 97.12 303 ILE A O 1
ATOM 2378 N N . LYS A 1 304 ? -15.326 0.713 18.005 1.00 96.12 304 LYS A N 1
ATOM 2379 C CA . LYS A 1 304 ? -15.408 1.420 19.286 1.00 96.12 304 LYS A CA 1
ATOM 2380 C C . LYS A 1 304 ? -14.005 1.745 19.779 1.00 96.12 304 LYS A C 1
ATOM 2382 O O . LYS A 1 304 ? -13.074 0.990 19.511 1.00 96.12 304 LYS A O 1
ATOM 2387 N N . TYR A 1 305 ? -13.881 2.815 20.553 1.00 96.31 305 TYR A N 1
ATOM 2388 C CA . TYR A 1 305 ? -12.697 3.067 21.365 1.00 96.31 305 TYR A CA 1
ATOM 2389 C C . TYR A 1 305 ? -12.933 2.481 22.757 1.00 96.31 305 TYR A C 1
ATOM 2391 O O . TYR A 1 305 ? -13.957 2.762 23.380 1.00 96.31 305 TYR A O 1
ATOM 2399 N N . ILE A 1 306 ? -12.036 1.601 23.196 1.00 92.38 306 ILE A N 1
ATOM 2400 C CA . ILE A 1 306 ? -12.147 0.858 24.454 1.00 92.38 306 ILE A CA 1
ATOM 2401 C C . ILE A 1 306 ? -10.892 1.059 25.305 1.00 92.38 306 ILE A C 1
ATOM 2403 O O . ILE A 1 306 ? -9.792 1.239 24.776 1.00 92.38 306 ILE A O 1
ATOM 2407 N N . GLU A 1 307 ? -11.081 1.039 26.627 1.00 89.75 307 GLU A N 1
ATOM 2408 C CA . GLU A 1 307 ? -10.020 1.196 27.641 1.00 89.75 307 GLU A CA 1
ATOM 2409 C C . GLU A 1 307 ? -9.160 2.466 27.457 1.00 89.75 307 GLU A C 1
ATOM 2411 O O . GLU A 1 307 ? -7.992 2.503 27.833 1.00 89.75 307 GLU A O 1
ATOM 2416 N N . ASP A 1 308 ? -9.734 3.507 26.838 1.00 91.50 308 ASP A N 1
ATOM 2417 C CA . ASP A 1 308 ? -9.036 4.722 26.402 1.00 91.50 308 ASP A CA 1
ATOM 2418 C C . ASP A 1 308 ? -7.731 4.441 25.626 1.00 91.50 308 ASP A C 1
ATOM 2420 O O . ASP A 1 308 ? -6.779 5.227 25.695 1.00 91.50 308 ASP A O 1
ATOM 2424 N N . ASN A 1 309 ? -7.655 3.319 24.893 1.00 93.44 309 ASN A N 1
ATOM 2425 C CA . ASN A 1 309 ? -6.452 2.910 24.163 1.00 93.44 309 ASN A CA 1
ATOM 2426 C C . ASN A 1 309 ? -6.708 2.254 22.798 1.00 93.44 309 ASN A C 1
ATOM 2428 O O . ASN A 1 309 ? -6.067 2.630 21.816 1.00 93.44 309 ASN A O 1
ATOM 2432 N N . PHE A 1 310 ? -7.628 1.294 22.711 1.00 95.00 310 PHE A N 1
ATOM 2433 C CA . PHE A 1 310 ? -7.743 0.427 21.535 1.00 95.00 310 PHE A CA 1
ATOM 2434 C C . PHE A 1 310 ? -8.948 0.788 20.670 1.00 95.00 310 PHE A C 1
ATOM 2436 O O . PHE A 1 310 ? -10.026 1.080 21.184 1.00 95.00 310 PHE A O 1
ATOM 2443 N N . LEU A 1 311 ? -8.799 0.694 19.346 1.00 96.94 311 LEU A N 1
ATOM 2444 C CA . LEU A 1 311 ? -9.915 0.803 18.403 1.00 96.94 311 LEU A CA 1
ATOM 2445 C C . LEU A 1 311 ? -10.347 -0.596 17.955 1.00 96.94 311 LEU A C 1
ATOM 2447 O O . LEU A 1 311 ? -9.749 -1.182 17.053 1.00 96.94 311 LEU A O 1
ATOM 2451 N N . ALA A 1 312 ? -11.365 -1.139 18.618 1.00 95.81 312 ALA A N 1
ATOM 2452 C CA . ALA A 1 312 ? -11.877 -2.493 18.420 1.00 95.81 312 ALA A CA 1
ATOM 2453 C C . ALA A 1 312 ? -13.017 -2.533 17.397 1.00 95.81 312 ALA A C 1
ATOM 2455 O O . ALA A 1 312 ? -13.891 -1.669 17.415 1.00 95.81 312 ALA A O 1
ATOM 2456 N N . ILE A 1 313 ? -13.059 -3.563 16.546 1.00 95.69 313 ILE A N 1
ATOM 2457 C CA . ILE A 1 313 ? -14.229 -3.869 15.712 1.00 95.69 313 ILE A CA 1
ATOM 2458 C C . ILE A 1 313 ? -15.440 -4.121 16.616 1.00 95.69 313 ILE A C 1
ATOM 2460 O O . ILE A 1 313 ? -15.403 -4.989 17.487 1.00 95.69 313 ILE A O 1
ATOM 2464 N N . TYR A 1 314 ? -16.526 -3.400 16.350 1.00 95.12 314 TYR A N 1
ATOM 2465 C CA . TYR A 1 314 ? -17.799 -3.538 17.043 1.00 95.12 314 TYR A CA 1
ATOM 2466 C C . TYR A 1 314 ? -18.798 -4.366 16.223 1.00 95.12 314 TYR A C 1
ATOM 2468 O O . TYR A 1 314 ? -19.159 -4.003 15.101 1.00 95.12 314 TYR A O 1
ATOM 2476 N N . GLU A 1 315 ? -19.275 -5.456 16.820 1.00 91.19 315 GLU A N 1
ATOM 2477 C CA . GLU A 1 315 ? -20.329 -6.342 16.317 1.00 91.19 315 GLU A CA 1
ATOM 2478 C C . GLU A 1 315 ? -21.303 -6.573 17.497 1.00 91.19 315 GLU A C 1
ATOM 2480 O O . GLU A 1 315 ? -20.856 -6.938 18.580 1.00 91.19 315 GLU A O 1
ATOM 2485 N N . GLU A 1 316 ? -22.608 -6.306 17.330 1.00 86.38 316 GLU A N 1
ATOM 2486 C CA . GLU A 1 316 ? -23.577 -6.151 18.445 1.00 86.38 316 GLU A CA 1
ATOM 2487 C C . GLU A 1 316 ? -23.679 -7.381 19.368 1.00 86.38 316 GLU A C 1
ATOM 2489 O O . GLU A 1 316 ? -23.743 -7.234 20.588 1.00 86.38 316 GLU A O 1
ATOM 2494 N N . ASP A 1 317 ? -23.608 -8.584 18.792 1.00 85.31 317 ASP A N 1
ATOM 2495 C CA . ASP A 1 317 ? -23.690 -9.866 19.506 1.00 85.31 317 ASP A CA 1
ATOM 2496 C C . ASP A 1 317 ? -22.316 -10.465 19.888 1.00 85.31 317 ASP A C 1
ATOM 2498 O O . ASP A 1 317 ? -22.246 -11.603 20.361 1.00 85.31 317 ASP A O 1
ATOM 2502 N N . LYS A 1 318 ? -21.203 -9.744 19.670 1.00 82.94 318 LYS A N 1
ATOM 2503 C CA . LYS A 1 318 ? -19.840 -10.252 19.908 1.00 82.94 318 LYS A CA 1
ATOM 2504 C C . LYS A 1 318 ? -19.190 -9.559 21.114 1.00 82.94 318 LYS A C 1
ATOM 2506 O O . LYS A 1 318 ? -19.134 -8.331 21.148 1.00 82.94 318 LYS A O 1
ATOM 2511 N N . PRO A 1 319 ? -18.657 -10.303 22.102 1.00 81.00 319 PRO A N 1
ATOM 2512 C CA . PRO A 1 319 ? -18.016 -9.688 23.258 1.00 81.00 319 PRO A CA 1
ATOM 2513 C C . PRO A 1 319 ? -16.707 -8.996 22.854 1.00 81.00 319 PRO A C 1
ATOM 2515 O O . PRO A 1 319 ? -15.926 -9.526 22.064 1.00 81.00 319 PRO A O 1
ATOM 2518 N N . GLU A 1 320 ? -16.432 -7.833 23.448 1.00 78.88 320 GLU A N 1
ATOM 2519 C CA . GLU A 1 320 ? -15.298 -6.971 23.068 1.00 78.88 320 GLU A CA 1
ATOM 2520 C C . GLU A 1 320 ? -13.930 -7.671 23.227 1.00 78.88 320 GLU A C 1
ATOM 2522 O O . GLU A 1 320 ? -13.020 -7.417 22.442 1.00 78.88 320 GLU A O 1
ATOM 2527 N N . LYS A 1 321 ? -13.800 -8.649 24.140 1.00 75.25 321 LYS A N 1
ATOM 2528 C CA . LYS A 1 321 ? -12.578 -9.468 24.286 1.00 75.25 321 LYS A CA 1
ATOM 2529 C C . LYS A 1 321 ? -12.257 -10.376 23.086 1.00 75.25 321 LYS A C 1
ATOM 2531 O O . LYS A 1 321 ? -11.096 -10.741 22.906 1.00 75.25 321 LYS A O 1
ATOM 2536 N N . ASP A 1 322 ? -13.251 -10.687 22.252 1.00 79.06 322 ASP A N 1
ATOM 2537 C CA . ASP A 1 322 ? -13.103 -11.486 21.027 1.00 79.06 322 ASP A CA 1
ATOM 2538 C C . ASP A 1 322 ? -12.936 -10.594 19.775 1.00 79.06 322 ASP A C 1
ATOM 2540 O O . ASP A 1 322 ? -12.761 -11.095 18.652 1.00 79.06 322 ASP A O 1
ATOM 2544 N N . ALA A 1 323 ? -12.990 -9.267 19.929 1.00 87.38 323 ALA A N 1
ATOM 2545 C CA . ALA A 1 323 ? -12.816 -8.325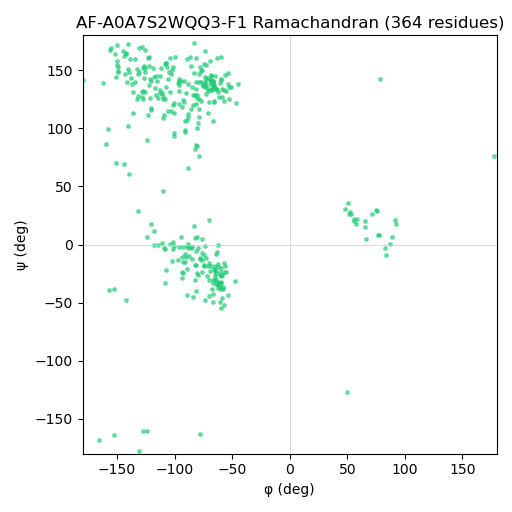 18.830 1.00 87.38 323 ALA A CA 1
ATOM 2546 C C . ALA A 1 323 ? -11.409 -8.415 18.212 1.00 87.38 323 ALA A C 1
ATOM 2548 O O . ALA A 1 323 ? -10.461 -8.934 18.806 1.00 87.38 323 ALA A O 1
ATOM 2549 N N . LEU A 1 324 ? -11.290 -7.914 16.984 1.00 93.62 324 LEU A N 1
ATOM 2550 C CA . LEU A 1 324 ? -10.009 -7.523 16.398 1.00 93.62 324 LEU A CA 1
ATOM 2551 C C . LEU A 1 324 ? -9.858 -6.013 16.616 1.00 93.62 324 LEU A C 1
ATOM 2553 O O . LEU A 1 324 ? -10.848 -5.292 16.496 1.00 93.62 324 LEU A O 1
ATOM 2557 N N . VAL A 1 325 ? -8.652 -5.531 16.893 1.00 95.69 325 VAL A N 1
ATOM 2558 C CA . VAL A 1 325 ? -8.342 -4.097 17.028 1.00 95.69 325 VAL A CA 1
ATOM 2559 C C . VAL A 1 325 ? -7.533 -3.604 15.833 1.00 95.69 325 VAL A C 1
ATOM 2561 O O . VAL A 1 325 ? -6.863 -4.401 15.178 1.00 95.69 325 VAL A O 1
ATOM 2564 N N . LEU A 1 326 ? -7.575 -2.304 15.536 1.00 97.44 326 LEU A N 1
ATOM 2565 C CA . LEU A 1 326 ? -6.626 -1.699 14.599 1.00 97.44 326 LEU A CA 1
ATOM 2566 C C . LEU A 1 326 ? -5.194 -1.845 15.141 1.00 97.44 326 LEU A C 1
ATOM 2568 O O . LEU A 1 326 ? -4.920 -1.445 16.271 1.00 97.44 326 LEU A O 1
ATOM 2572 N N . ASP A 1 327 ? -4.295 -2.396 14.327 1.00 97.00 327 ASP A N 1
ATOM 2573 C CA . ASP A 1 327 ? -2.881 -2.613 14.647 1.00 97.00 327 ASP A CA 1
ATOM 2574 C C . ASP A 1 327 ? -1.983 -2.205 13.469 1.00 97.00 327 ASP A C 1
ATOM 2576 O O . ASP A 1 327 ? -2.206 -2.607 12.320 1.00 97.00 327 ASP A O 1
ATOM 2580 N N . VAL A 1 328 ? -0.947 -1.418 13.757 1.00 96.81 328 VAL A N 1
ATOM 2581 C CA . VAL A 1 328 ? 0.145 -1.098 12.832 1.00 96.81 328 VAL A CA 1
ATOM 2582 C C . VAL A 1 328 ? 0.996 -2.348 12.614 1.00 96.81 328 VAL A C 1
ATOM 2584 O O . VAL A 1 328 ? 1.568 -2.911 13.545 1.00 96.81 328 VAL A O 1
ATOM 2587 N N . SER A 1 329 ? 1.133 -2.771 11.358 1.00 92.75 329 SER A N 1
ATOM 2588 C CA . SER A 1 329 ? 1.721 -4.071 11.009 1.00 92.75 329 SER A CA 1
ATOM 2589 C C . SER A 1 329 ? 3.139 -4.250 11.563 1.00 92.75 329 SER A C 1
ATOM 2591 O O . SER A 1 329 ? 4.042 -3.459 11.274 1.00 92.75 329 SER A O 1
ATOM 2593 N N . PHE A 1 330 ? 3.338 -5.315 12.347 1.00 90.06 330 PHE A N 1
ATOM 2594 C CA . PHE A 1 330 ? 4.591 -5.625 13.056 1.00 90.06 330 PHE A CA 1
ATOM 2595 C C . PHE A 1 330 ? 5.091 -4.500 13.986 1.00 90.06 330 PHE A C 1
ATOM 2597 O O . PHE A 1 330 ? 6.286 -4.423 14.265 1.00 90.06 330 PHE A O 1
ATOM 2604 N N . TRP A 1 331 ? 4.188 -3.613 14.417 1.00 91.38 331 TRP A N 1
ATOM 2605 C CA . TRP A 1 331 ? 4.418 -2.480 15.324 1.00 91.38 331 TRP A CA 1
ATOM 2606 C C . TRP A 1 331 ? 5.471 -1.470 14.835 1.00 91.38 331 TRP A C 1
ATOM 2608 O O . TRP A 1 331 ? 6.041 -0.706 15.614 1.00 91.38 331 TRP A O 1
ATOM 2618 N N . LYS A 1 332 ? 5.728 -1.430 13.521 1.00 91.12 332 LYS A N 1
ATOM 2619 C CA . LYS A 1 332 ? 6.731 -0.541 12.922 1.00 91.12 332 LYS A CA 1
ATOM 2620 C C . LYS A 1 332 ? 6.120 0.808 12.541 1.00 91.12 332 LYS A C 1
ATOM 2622 O O . LYS A 1 332 ? 5.395 0.910 11.555 1.00 91.12 332 LYS A O 1
ATOM 2627 N N . MET A 1 333 ? 6.442 1.852 13.297 1.00 91.94 333 MET A N 1
ATOM 2628 C CA . MET A 1 333 ? 5.920 3.207 13.080 1.00 91.94 333 MET A CA 1
ATOM 2629 C C . MET A 1 333 ? 6.705 3.950 11.986 1.00 91.94 333 MET A C 1
ATOM 2631 O O . MET A 1 333 ? 7.606 4.731 12.289 1.00 91.94 333 MET A O 1
ATOM 2635 N N . PHE A 1 334 ? 6.379 3.697 10.716 1.00 91.00 334 PHE A N 1
ATOM 2636 C CA . PHE A 1 334 ? 6.906 4.437 9.561 1.00 91.00 334 PHE A CA 1
ATOM 2637 C C . PHE A 1 334 ? 5.812 4.704 8.514 1.00 91.00 334 PHE A C 1
ATOM 2639 O O . PHE A 1 334 ? 4.778 4.033 8.498 1.00 91.00 334 PHE A O 1
ATOM 2646 N N . GLU A 1 335 ? 6.045 5.694 7.646 1.00 92.94 335 GLU A N 1
ATOM 2647 C CA . GLU A 1 335 ? 5.091 6.121 6.614 1.00 92.94 335 GLU A CA 1
ATOM 2648 C C . GLU A 1 335 ? 4.756 4.978 5.633 1.00 92.94 335 GLU A C 1
ATOM 2650 O O . GLU A 1 335 ? 5.627 4.213 5.224 1.00 92.94 335 GLU A O 1
ATOM 2655 N N . PHE A 1 336 ? 3.482 4.858 5.266 1.00 94.19 336 PHE A N 1
ATOM 2656 C CA . PHE A 1 336 ? 2.890 3.814 4.419 1.00 94.19 336 PHE A CA 1
ATOM 2657 C C . PHE A 1 336 ? 2.882 2.387 4.989 1.00 94.19 336 PHE A C 1
ATOM 2659 O O . PHE A 1 336 ? 2.427 1.462 4.306 1.00 94.19 336 PHE A O 1
ATOM 2666 N N . ASN A 1 337 ? 3.306 2.165 6.240 1.00 94.94 337 ASN A N 1
ATOM 2667 C CA . ASN A 1 337 ? 3.095 0.860 6.866 1.00 94.94 337 ASN A CA 1
ATOM 2668 C C . ASN A 1 337 ? 1.590 0.599 7.068 1.00 94.94 337 ASN A C 1
ATOM 2670 O O . ASN A 1 337 ? 0.849 1.491 7.482 1.00 94.94 337 ASN A O 1
ATOM 2674 N N . SER A 1 338 ? 1.136 -0.622 6.771 1.00 96.12 338 SER A N 1
ATOM 2675 C CA . SER A 1 338 ? -0.287 -0.974 6.779 1.00 96.12 338 SER A CA 1
ATOM 2676 C C . SER A 1 338 ? -0.865 -1.079 8.188 1.00 96.12 338 SER A C 1
ATOM 2678 O O . SER A 1 338 ? -0.231 -1.631 9.092 1.00 96.12 338 SER A O 1
ATOM 2680 N N . VAL A 1 339 ? -2.109 -0.636 8.348 1.00 98.19 339 VAL A N 1
ATOM 2681 C CA . VAL A 1 339 ? -2.908 -0.818 9.562 1.00 98.19 339 VAL A CA 1
ATOM 2682 C C . VAL A 1 339 ? -3.998 -1.848 9.270 1.00 98.19 339 VAL A C 1
ATOM 2684 O O . VAL A 1 339 ? -4.748 -1.727 8.302 1.00 98.19 339 VAL A O 1
ATOM 2687 N N . ASN A 1 340 ? -4.066 -2.899 10.080 1.00 97.69 340 ASN A N 1
ATOM 2688 C CA . ASN A 1 340 ? -4.931 -4.059 9.859 1.00 97.69 340 ASN A CA 1
ATOM 2689 C C . ASN A 1 340 ? -5.763 -4.354 11.110 1.00 97.69 340 ASN A C 1
ATOM 2691 O O . ASN A 1 340 ? -5.511 -3.781 12.165 1.00 97.69 340 ASN A O 1
ATOM 2695 N N . TYR A 1 341 ? -6.744 -5.251 11.012 1.00 96.69 341 TYR A N 1
ATOM 2696 C CA . TYR A 1 341 ? -7.516 -5.694 12.175 1.00 96.69 341 TYR A CA 1
ATOM 2697 C C . TYR A 1 341 ? -6.875 -6.957 12.752 1.00 96.69 341 TYR A C 1
ATOM 2699 O O . TYR A 1 341 ? -6.808 -7.967 12.052 1.00 96.69 341 TYR A O 1
ATOM 2707 N N . VAL A 1 342 ? -6.402 -6.916 13.998 1.00 94.44 342 VAL A N 1
ATOM 2708 C CA . VAL A 1 342 ? -5.568 -7.960 14.620 1.00 94.44 342 VAL A CA 1
ATOM 2709 C C . VAL A 1 342 ? -6.099 -8.355 16.001 1.00 94.44 342 VAL A C 1
ATOM 2711 O O . VAL A 1 342 ? -6.660 -7.535 16.723 1.00 94.44 342 VAL A O 1
ATOM 2714 N N . GLY A 1 343 ? -5.916 -9.616 16.391 1.00 90.69 343 GLY A N 1
ATOM 2715 C CA . GLY A 1 343 ? -6.195 -10.107 17.741 1.00 90.69 343 GLY A CA 1
ATOM 2716 C C . GLY A 1 343 ? -5.389 -11.356 18.091 1.00 90.69 343 GLY A C 1
ATOM 2717 O O . GLY A 1 343 ? -4.782 -11.982 17.223 1.00 90.69 343 GLY A O 1
ATOM 2718 N N . GLY A 1 344 ? -5.373 -11.736 19.368 1.00 83.31 344 GLY A N 1
ATOM 2719 C CA . GLY A 1 344 ? -4.690 -12.949 19.831 1.00 83.31 344 GLY A CA 1
ATOM 2720 C C . GLY A 1 344 ? -5.365 -14.242 19.345 1.00 83.31 344 GLY A C 1
ATOM 2721 O O . GLY A 1 344 ? -6.595 -14.314 19.242 1.00 83.31 344 GLY A O 1
ATOM 2722 N N . TRP A 1 345 ? -4.564 -15.276 19.068 1.00 66.81 345 TRP A N 1
ATOM 2723 C CA . TRP A 1 345 ? -5.016 -16.605 18.617 1.00 66.81 345 TRP A CA 1
ATOM 2724 C C . TRP A 1 345 ? -5.766 -17.395 19.710 1.00 66.81 345 TRP A C 1
ATOM 2726 O O . TRP A 1 345 ? -6.615 -18.228 19.393 1.00 66.81 345 TRP A O 1
ATOM 2736 N N . CYS A 1 346 ? -5.553 -17.096 20.994 1.00 61.94 346 CYS A N 1
ATOM 2737 C CA . CYS A 1 346 ? -6.257 -17.724 22.126 1.00 61.94 346 CYS A CA 1
ATOM 2738 C C . CYS A 1 346 ? -7.794 -17.805 21.950 1.00 61.94 346 CYS A C 1
ATOM 2740 O O . CYS A 1 346 ? -8.406 -18.800 22.343 1.00 61.94 346 CYS A O 1
ATOM 2742 N N . TYR A 1 347 ? -8.402 -16.839 21.252 1.00 55.38 347 TYR A N 1
ATOM 2743 C CA . TYR A 1 347 ? -9.840 -16.797 20.954 1.00 55.38 347 TYR A CA 1
ATOM 2744 C C . TYR A 1 347 ? -10.298 -17.669 19.775 1.00 55.38 347 TYR A C 1
ATOM 2746 O O . TYR A 1 347 ? -11.455 -18.076 19.751 1.00 55.38 347 TYR A O 1
ATOM 2754 N N . ALA A 1 348 ? -9.434 -17.997 18.807 1.00 4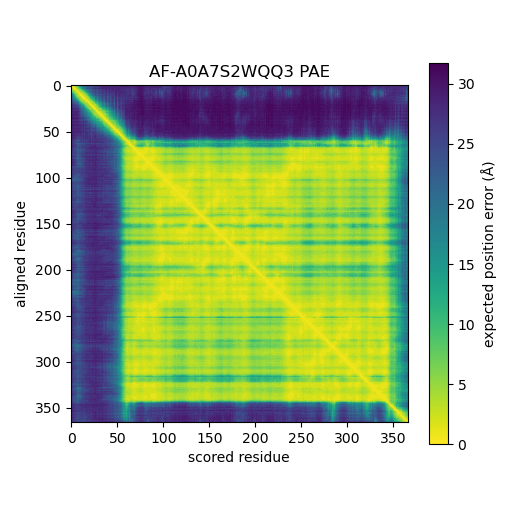9.59 348 ALA A N 1
ATOM 2755 C CA . ALA A 1 348 ? -9.866 -18.745 17.617 1.00 49.59 348 ALA A CA 1
ATOM 2756 C C . ALA A 1 348 ? -10.013 -20.258 17.872 1.00 49.59 348 ALA A C 1
ATOM 2758 O O . ALA A 1 348 ? -10.798 -20.921 17.201 1.00 49.59 348 ALA A O 1
ATOM 2759 N N . ASN A 1 349 ? -9.270 -20.799 18.848 1.00 47.78 349 ASN A N 1
ATOM 2760 C CA . ASN A 1 349 ? -9.256 -22.232 19.183 1.00 47.78 349 ASN A CA 1
ATOM 2761 C C . ASN A 1 349 ? -9.752 -22.551 20.611 1.00 47.78 349 ASN A C 1
ATOM 2763 O O . ASN A 1 349 ? -9.773 -23.720 20.994 1.00 47.78 349 ASN A O 1
ATOM 2767 N N . GLY A 1 350 ? -10.133 -21.544 21.407 1.00 47.97 350 GLY A N 1
ATOM 2768 C CA . GLY A 1 350 ? -10.745 -21.721 22.732 1.00 47.97 350 GLY A CA 1
ATOM 2769 C C . GLY A 1 350 ? -9.858 -22.366 23.807 1.00 47.97 350 GLY A C 1
ATOM 2770 O O . GLY A 1 350 ? -10.380 -22.810 24.827 1.00 47.97 350 GLY A O 1
ATOM 2771 N N . ASN A 1 351 ? -8.541 -22.444 23.591 1.00 50.69 351 ASN A N 1
ATOM 2772 C CA . ASN A 1 351 ? -7.599 -23.091 24.503 1.00 50.69 351 ASN A CA 1
ATOM 2773 C C . ASN A 1 351 ? -6.491 -22.108 24.917 1.00 50.69 351 ASN A C 1
ATOM 2775 O O . ASN A 1 351 ? -5.465 -21.993 24.247 1.00 50.69 351 ASN A O 1
ATOM 2779 N N . CYS A 1 352 ? -6.720 -21.372 26.007 1.00 55.78 352 CYS A N 1
ATOM 2780 C CA . CYS A 1 352 ? -5.835 -20.294 26.472 1.00 55.78 352 CYS A CA 1
ATOM 2781 C C . CYS A 1 352 ? -4.662 -20.775 27.353 1.00 55.78 352 CYS A C 1
ATOM 2783 O O . CYS A 1 352 ? -3.828 -19.967 27.757 1.00 55.78 352 CYS A O 1
ATOM 2785 N N . ASP A 1 353 ? -4.564 -22.076 27.648 1.00 51.47 353 ASP A N 1
ATOM 2786 C CA . ASP A 1 353 ? -3.624 -22.630 28.640 1.00 51.47 353 ASP A CA 1
ATOM 2787 C C . ASP A 1 353 ? -2.127 -22.418 28.305 1.00 51.47 353 ASP A C 1
ATOM 2789 O O . ASP A 1 353 ? -1.273 -22.510 29.193 1.00 51.47 353 ASP A O 1
ATOM 2793 N N . ASP A 1 354 ? -1.786 -22.085 27.055 1.00 52.09 354 ASP A N 1
ATOM 2794 C CA . ASP A 1 354 ? -0.414 -21.765 26.634 1.00 52.09 354 ASP A CA 1
ATOM 2795 C C . ASP A 1 354 ? -0.036 -20.266 26.751 1.00 52.09 354 ASP A C 1
ATOM 2797 O O . ASP A 1 354 ? 1.157 -19.944 26.732 1.00 52.09 354 ASP A O 1
ATOM 2801 N N . GLU A 1 355 ? -0.982 -19.342 26.991 1.00 49.25 355 GLU A N 1
ATOM 2802 C CA . GLU A 1 355 ? -0.677 -17.909 27.218 1.00 49.25 355 GLU A CA 1
ATOM 2803 C C . GLU A 1 355 ? 0.275 -17.701 28.412 1.00 49.25 355 GLU A C 1
ATOM 2805 O O . GLU A 1 355 ? 1.177 -16.857 28.387 1.00 49.25 355 GLU A O 1
ATOM 2810 N N . ALA A 1 356 ? 0.116 -18.519 29.458 1.00 47.59 356 ALA A N 1
ATOM 2811 C CA . ALA A 1 356 ? 0.942 -18.469 30.662 1.00 47.59 356 ALA A CA 1
ATOM 2812 C C . ALA A 1 356 ? 2.405 -18.898 30.425 1.00 47.59 356 ALA A C 1
ATOM 2814 O O . ALA A 1 356 ? 3.273 -18.573 31.241 1.00 47.59 356 ALA A O 1
ATOM 2815 N N . LYS A 1 357 ? 2.696 -19.612 29.325 1.00 47.12 357 LYS A N 1
ATOM 2816 C CA . LYS A 1 357 ? 4.071 -19.919 28.896 1.00 47.12 357 LYS A CA 1
ATOM 2817 C C . LYS A 1 357 ? 4.656 -18.771 28.079 1.00 47.12 357 LYS A C 1
ATOM 2819 O O . LYS A 1 357 ? 5.771 -18.350 28.366 1.00 47.12 357 LYS A O 1
ATOM 2824 N N . LEU A 1 358 ? 3.895 -18.219 27.132 1.00 49.50 358 LEU A N 1
ATOM 2825 C CA . LEU A 1 358 ? 4.355 -17.130 26.259 1.00 49.50 358 LEU A CA 1
ATOM 2826 C C . LEU A 1 358 ? 4.739 -15.865 27.049 1.00 49.50 358 LEU A C 1
ATOM 2828 O O . LEU A 1 358 ? 5.780 -15.270 26.772 1.00 49.50 358 LEU A O 1
ATOM 2832 N N . ARG A 1 359 ? 4.003 -15.536 28.125 1.00 48.69 359 ARG A N 1
ATOM 2833 C CA . ARG A 1 359 ? 4.364 -14.459 29.077 1.00 48.69 359 ARG A CA 1
ATOM 2834 C C . ARG A 1 359 ? 5.748 -14.605 29.739 1.00 48.69 359 ARG A C 1
ATOM 2836 O O . ARG A 1 359 ? 6.225 -13.639 30.325 1.00 48.69 359 ARG A O 1
ATOM 2843 N N . LYS A 1 360 ? 6.385 -15.783 29.702 1.00 44.00 360 LYS A N 1
ATOM 2844 C CA . LYS A 1 360 ? 7.755 -16.001 30.213 1.00 44.00 360 LYS A CA 1
ATOM 2845 C C . LYS A 1 360 ? 8.853 -15.837 29.163 1.00 44.00 360 LYS A C 1
ATOM 2847 O O . LYS A 1 360 ? 10.017 -15.748 29.547 1.00 44.00 360 LYS A O 1
ATOM 2852 N N . ASP A 1 361 ? 8.504 -15.829 27.880 1.00 42.28 361 ASP A N 1
ATOM 2853 C CA . ASP A 1 361 ? 9.463 -15.697 26.780 1.00 42.28 361 ASP A CA 1
ATOM 2854 C C . ASP A 1 361 ? 9.393 -14.327 26.090 1.00 42.28 361 ASP A C 1
ATOM 2856 O O . ASP A 1 361 ? 10.397 -13.900 25.526 1.00 42.28 361 ASP A O 1
ATOM 2860 N N . SER A 1 362 ? 8.276 -13.591 26.192 1.00 40.12 362 SER A N 1
ATOM 2861 C CA . SER A 1 362 ? 8.163 -12.233 25.633 1.00 40.12 362 SER A CA 1
ATOM 2862 C C . SER A 1 362 ? 9.112 -11.222 26.291 1.00 40.12 362 SER A C 1
ATOM 2864 O O . SER A 1 362 ? 9.631 -10.357 25.596 1.00 40.12 362 SER A O 1
ATOM 2866 N N . SER A 1 363 ? 9.458 -11.391 27.575 1.00 42.78 363 SER A N 1
ATOM 2867 C CA . SER A 1 363 ? 10.430 -10.547 28.306 1.00 42.78 363 SER A CA 1
ATOM 2868 C C . SER A 1 363 ? 11.897 -10.734 27.861 1.00 42.78 363 SER A C 1
ATOM 2870 O O . SER A 1 363 ? 12.827 -10.521 28.642 1.00 42.78 363 SER A O 1
ATOM 2872 N N . LYS A 1 364 ? 12.111 -11.248 26.646 1.00 33.44 364 LYS A N 1
ATOM 2873 C CA . LYS A 1 364 ? 13.400 -11.372 25.947 1.00 33.44 364 LYS A CA 1
ATOM 2874 C C . LYS A 1 364 ? 13.456 -10.500 24.684 1.00 33.44 364 LYS A C 1
ATOM 2876 O O . LYS A 1 364 ? 14.467 -10.540 23.986 1.00 33.44 364 LYS A O 1
ATOM 2881 N N . TYR A 1 365 ? 12.373 -9.783 24.379 1.00 36.81 365 TYR A N 1
ATOM 2882 C CA . TYR A 1 365 ? 12.202 -8.975 23.169 1.00 36.81 365 TYR A CA 1
ATOM 2883 C C . TYR A 1 365 ? 11.872 -7.496 23.461 1.00 36.81 365 TYR A C 1
ATOM 2885 O O . TYR A 1 365 ? 11.611 -6.759 22.512 1.00 36.81 365 TYR A O 1
ATOM 2893 N N . ASP A 1 366 ? 11.912 -7.091 24.739 1.00 32.25 366 ASP A N 1
ATOM 2894 C CA . ASP A 1 366 ? 11.925 -5.688 25.194 1.00 32.25 366 ASP A CA 1
ATOM 2895 C C . ASP A 1 366 ? 13.332 -5.064 25.042 1.00 32.25 366 ASP A C 1
ATOM 2897 O O . ASP A 1 366 ? 14.322 -5.769 25.360 1.00 32.25 366 ASP A O 1
#

pLDDT: mean 81.93, std 23.4, range [24.41, 98.62]

Sequence (366 aa):
MATEIGAYTAVPIQIESDASHLIENKKSVWRLLMFLIPGIITITVVAIPFLRQGLSESPSVTLLDGGGRDWILDQNEGLISPKNNTEFALGALEFPPLILTERDADNVIRFDKQTLSALSKGDPQELKGIGLESSTEHNFENAFDFILTSSAPDASLTLKYKDSNFLVLEDMSELVLDISFGKYMPGNTVNFLRAQSSSPFRTFQSGGGRDWILDLEEGIISPKHEPKLALGRGFQQLQLHKRGTKGVWKFDNLDKLINGEPMKLVNTDGLAMGKKLDRENIFDIWRYIQSAEVEDPKKAISIKYIEDNFLAIYEEDKPEKDALVLDVSFWKMFEFNSVNYVGGWCYANGNCDDEAKLRKDSSKYD

Organism: NCBI:txid49252